Protein AF-A0A538G2U0-F1 (afdb_monomer)

Nearest PDB structures (foldseek):
  1ow6-assembly3_C-3  TM=2.869E-01  e=4.289E+00  Homo sapiens
  4xev-assembly2_D  TM=3.503E-01  e=7.914E+00  Homo sapiens

Foldseek 3Di:
DDPPLVVLLVLLVVLLVCLVVVNLLVSLLSLLVSCLVPNLSVLLLLLSLLLCCQPPNDVVSVSSVCSSVVNNCVSCVVVCVVCVPVVVVVVVLVVPDWQACLAQQNLVQLVCVVVVNHDFDWDCPPNGTHTDDPSRRVLQVVLVVQLVVLSVVLSVLSNVDDSDSLLSLLSSLLNLLSCALSHSDHDLCSLVSNVVRLCSNDDPLSVVLVVLSVLLNVLSVVCPPPPVVCCRPVSDSSNSVSSNVSSVSSVVSSCSSRDDPPDPPPDD

Radius of gyration: 19.5 Å; Cα contacts (8 Å, |Δi|>4): 369; chains: 1; bounding box: 61×39×57 Å

Mean predicted aligned error: 4.17 Å

Structure (mmCIF, N/CA/C/O backbone):
data_AF-A0A538G2U0-F1
#
_entry.id   AF-A0A538G2U0-F1
#
loop_
_atom_site.group_PDB
_atom_site.id
_atom_site.type_symbol
_atom_site.label_atom_id
_atom_site.label_alt_id
_atom_site.label_comp_id
_atom_site.label_asym_id
_atom_site.label_entity_id
_atom_site.label_seq_id
_atom_site.pdbx_PDB_ins_code
_atom_site.Cartn_x
_atom_site.Cartn_y
_atom_site.Cartn_z
_atom_site.occupancy
_atom_site.B_iso_or_equiv
_atom_site.auth_seq_id
_atom_site.auth_comp_id
_atom_site.auth_asym_id
_atom_site.auth_atom_id
_atom_site.pdbx_PDB_model_num
ATOM 1 N N . MET A 1 1 ? 12.571 -19.114 -5.475 1.00 39.34 1 MET A N 1
ATOM 2 C CA . MET A 1 1 ? 12.489 -18.130 -4.371 1.00 39.34 1 MET A CA 1
ATOM 3 C C . MET A 1 1 ? 11.062 -18.078 -3.849 1.00 39.34 1 MET A C 1
ATOM 5 O O . MET A 1 1 ? 10.188 -17.539 -4.518 1.00 39.34 1 MET A O 1
ATOM 9 N N . THR A 1 2 ? 10.807 -18.689 -2.696 1.00 43.66 2 THR A N 1
ATOM 10 C CA . THR A 1 2 ? 9.498 -18.701 -2.034 1.00 43.66 2 THR A CA 1
ATOM 11 C C . THR A 1 2 ? 9.223 -17.327 -1.430 1.00 43.66 2 THR A C 1
ATOM 13 O O . THR A 1 2 ? 9.704 -16.983 -0.353 1.00 43.66 2 THR A O 1
ATOM 16 N N . ARG A 1 3 ? 8.502 -16.486 -2.163 1.00 61.19 3 ARG A N 1
ATOM 17 C CA . ARG A 1 3 ? 8.049 -15.192 -1.659 1.00 61.19 3 ARG A CA 1
ATOM 18 C C . ARG A 1 3 ? 6.761 -15.434 -0.850 1.00 61.19 3 ARG A C 1
ATOM 20 O O . ARG A 1 3 ? 5.722 -15.773 -1.408 1.00 61.19 3 ARG A O 1
ATOM 27 N N . PHE A 1 4 ? 6.853 -15.348 0.477 1.00 78.50 4 PHE A N 1
ATOM 28 C CA . PHE A 1 4 ? 5.774 -15.706 1.408 1.00 78.50 4 PHE A CA 1
ATOM 29 C C . PHE A 1 4 ? 4.907 -14.503 1.788 1.00 78.50 4 PHE A C 1
ATOM 31 O O . PHE A 1 4 ? 4.770 -14.179 2.961 1.00 78.50 4 PHE A O 1
ATOM 38 N N . ASP A 1 5 ? 4.305 -13.832 0.806 1.00 90.00 5 ASP A N 1
ATOM 39 C CA . ASP A 1 5 ? 3.436 -12.674 1.063 1.00 90.00 5 ASP A CA 1
ATOM 40 C C . ASP A 1 5 ? 2.129 -13.032 1.797 1.00 90.00 5 ASP A C 1
ATOM 42 O O . ASP A 1 5 ? 1.530 -12.178 2.452 1.00 90.00 5 ASP A O 1
ATOM 46 N N . LEU A 1 6 ? 1.732 -14.310 1.778 1.00 92.19 6 LEU A N 1
ATOM 47 C CA . LEU A 1 6 ? 0.586 -14.827 2.531 1.00 92.19 6 LEU A CA 1
ATOM 48 C C . LEU A 1 6 ? 0.746 -14.657 4.048 1.00 92.19 6 LEU A C 1
ATOM 50 O O . LEU A 1 6 ? -0.211 -14.274 4.713 1.00 92.19 6 LEU A O 1
ATOM 54 N N . TRP A 1 7 ? 1.943 -14.892 4.594 1.00 93.69 7 TRP A N 1
ATOM 55 C CA . TRP A 1 7 ? 2.191 -14.825 6.038 1.00 93.69 7 TRP A CA 1
ATOM 56 C C . TRP A 1 7 ? 2.018 -13.415 6.640 1.00 93.69 7 TRP A C 1
ATOM 58 O O . TRP A 1 7 ? 1.173 -13.253 7.523 1.00 93.69 7 TRP A O 1
ATOM 68 N N . PRO A 1 8 ? 2.723 -12.362 6.170 1.00 95.88 8 PRO A N 1
ATOM 69 C CA . PRO A 1 8 ? 2.524 -11.009 6.686 1.00 95.88 8 PRO A CA 1
ATOM 70 C C . PRO A 1 8 ? 1.117 -10.480 6.378 1.00 95.88 8 PRO A C 1
ATOM 72 O O . PRO A 1 8 ? 0.574 -9.707 7.165 1.00 95.88 8 PRO A O 1
ATOM 75 N N . THR A 1 9 ? 0.488 -10.927 5.284 1.00 96.88 9 THR A N 1
ATOM 76 C CA . THR A 1 9 ? -0.912 -10.593 4.981 1.00 96.88 9 THR A CA 1
ATOM 77 C C . THR A 1 9 ? -1.871 -11.202 6.000 1.00 96.88 9 THR A C 1
ATOM 79 O O . THR A 1 9 ? -2.742 -10.500 6.511 1.00 96.88 9 THR A O 1
ATOM 82 N N . ALA A 1 10 ? -1.700 -12.481 6.343 1.00 96.81 10 ALA A N 1
ATOM 83 C CA . ALA A 1 10 ? -2.504 -13.142 7.365 1.00 96.81 10 ALA A CA 1
ATOM 84 C C . ALA A 1 10 ? -2.348 -12.445 8.722 1.00 96.81 10 ALA A C 1
ATOM 86 O O . ALA A 1 10 ? -3.349 -12.134 9.364 1.00 96.81 10 ALA A O 1
ATOM 87 N N . LEU A 1 11 ? -1.116 -12.110 9.122 1.00 98.19 11 LEU A N 1
ATOM 88 C CA . LEU A 1 11 ? -0.863 -11.342 10.343 1.00 98.19 11 LEU A CA 1
ATOM 89 C C . LEU A 1 11 ? -1.536 -9.962 10.303 1.00 98.19 11 LEU A C 1
ATOM 91 O O . LEU A 1 11 ? -2.175 -9.574 11.278 1.00 98.19 11 LEU A O 1
ATOM 95 N N . LEU A 1 12 ? -1.467 -9.236 9.181 1.00 98.38 12 LEU A N 1
ATOM 96 C CA . LEU A 1 12 ? -2.160 -7.953 9.037 1.00 98.38 12 LEU A CA 1
ATOM 97 C C . LEU A 1 12 ? -3.668 -8.101 9.273 1.00 98.38 12 LEU A C 1
ATOM 99 O O . LEU A 1 12 ? -4.253 -7.332 10.039 1.00 98.38 12 LEU A O 1
ATOM 103 N N . VAL A 1 13 ? -4.296 -9.091 8.635 1.00 97.81 13 VAL A N 1
ATOM 104 C CA . VAL A 1 13 ? -5.743 -9.328 8.734 1.00 97.81 13 VAL A CA 1
ATOM 105 C C . VAL A 1 13 ? -6.132 -9.765 10.141 1.00 97.81 13 VAL A C 1
ATOM 107 O O . VAL A 1 13 ? -7.098 -9.237 10.682 1.00 97.81 13 VAL A O 1
ATOM 110 N N . LEU A 1 14 ? -5.369 -10.666 10.767 1.00 98.50 14 LEU A N 1
ATOM 111 C CA . LEU A 1 14 ? -5.597 -11.106 12.146 1.00 98.50 14 LEU A CA 1
ATOM 112 C C . LEU A 1 14 ? -5.435 -9.956 13.144 1.00 98.50 14 LEU A C 1
ATOM 114 O O . LEU A 1 14 ? -6.246 -9.815 14.058 1.00 98.50 14 LEU A O 1
ATOM 118 N N . GLY A 1 15 ? -4.427 -9.103 12.953 1.00 98.62 15 GLY A N 1
ATOM 119 C CA . GLY A 1 15 ? -4.218 -7.913 13.771 1.00 98.62 15 GLY A CA 1
ATOM 120 C C . GLY A 1 15 ? -5.380 -6.930 13.652 1.00 98.62 15 GLY A C 1
ATOM 121 O O . GLY A 1 15 ? -5.923 -6.486 14.665 1.00 98.62 15 GLY A O 1
ATOM 122 N N . LEU A 1 16 ? -5.830 -6.651 12.425 1.00 98.38 16 LEU A N 1
ATOM 123 C CA . LEU A 1 16 ? -6.992 -5.797 12.183 1.00 98.38 16 LEU A CA 1
ATOM 124 C C . LEU A 1 16 ? -8.283 -6.415 12.744 1.00 98.38 16 LEU A C 1
ATOM 126 O O . LEU A 1 16 ? -9.046 -5.723 13.415 1.00 98.38 16 LEU A O 1
ATOM 130 N N . ALA A 1 17 ? -8.508 -7.714 12.540 1.00 98.31 17 ALA A N 1
ATOM 131 C CA . ALA A 1 17 ? -9.654 -8.440 13.081 1.00 98.31 17 ALA A CA 1
ATOM 132 C C . ALA A 1 17 ? -9.673 -8.405 14.615 1.00 98.31 17 ALA A C 1
ATOM 134 O O . ALA A 1 17 ? -10.720 -8.158 15.206 1.00 98.31 17 ALA A O 1
ATOM 135 N N . ALA A 1 18 ? -8.519 -8.558 15.271 1.00 98.69 18 ALA A N 1
ATOM 136 C CA . ALA A 1 18 ? -8.407 -8.425 16.719 1.00 98.69 18 ALA A CA 1
ATOM 137 C C . ALA A 1 18 ? -8.750 -7.004 17.197 1.00 98.69 18 ALA A C 1
ATOM 139 O O . ALA A 1 18 ? -9.449 -6.864 18.197 1.00 98.69 18 ALA A O 1
ATOM 140 N N . VAL A 1 19 ? -8.329 -5.948 16.485 1.00 98.62 19 VAL A N 1
ATOM 141 C CA . VAL A 1 19 ? -8.755 -4.566 16.798 1.00 98.62 19 VAL A CA 1
ATOM 142 C C . VAL A 1 19 ? -10.275 -4.421 16.678 1.00 98.62 19 VAL A C 1
ATOM 144 O O . VAL A 1 19 ? -10.898 -3.835 17.562 1.00 98.62 19 VAL A O 1
ATOM 147 N N . LEU A 1 20 ? -10.874 -4.960 15.612 1.00 97.62 20 LEU A N 1
ATOM 148 C CA . LEU A 1 20 ? -12.322 -4.906 15.372 1.00 97.62 20 LEU A CA 1
ATOM 149 C C . LEU A 1 20 ? -13.127 -5.737 16.383 1.00 97.62 20 LEU A C 1
ATOM 151 O O . LEU A 1 20 ? -14.252 -5.372 16.706 1.00 97.62 20 LEU A O 1
ATOM 155 N N . ALA A 1 21 ? -12.535 -6.805 16.916 1.00 98.06 21 ALA A N 1
ATOM 156 C CA . ALA A 1 21 ? -13.074 -7.626 17.998 1.00 98.06 21 ALA A CA 1
ATOM 157 C C . ALA A 1 21 ? -12.759 -7.059 19.397 1.00 98.06 21 ALA A C 1
ATOM 159 O O . ALA A 1 21 ? -12.725 -7.807 20.372 1.00 98.06 21 ALA A O 1
ATOM 160 N N . GLU A 1 22 ? -12.473 -5.755 19.501 1.00 96.56 22 GLU A N 1
ATOM 161 C CA . GLU A 1 22 ? -12.222 -5.044 20.765 1.00 96.56 22 GLU A CA 1
ATOM 162 C C . GLU A 1 22 ? -10.946 -5.511 21.515 1.00 96.56 22 GLU A C 1
ATOM 164 O O . GLU A 1 22 ? -10.662 -5.094 22.639 1.00 96.56 22 GLU A O 1
ATOM 169 N N . ARG A 1 23 ? -10.083 -6.311 20.866 1.00 98.25 23 ARG A N 1
ATOM 170 C CA . ARG A 1 23 ? -8.770 -6.780 21.359 1.00 98.25 23 ARG A CA 1
ATOM 171 C C . ARG A 1 23 ? -7.607 -5.929 20.826 1.00 98.25 23 ARG A C 1
ATOM 173 O O . ARG A 1 23 ? -6.537 -6.441 20.506 1.00 98.25 23 ARG A O 1
ATOM 180 N N . LYS A 1 24 ? -7.794 -4.607 20.781 1.00 98.31 24 LYS A N 1
ATOM 181 C CA . LYS A 1 24 ? -6.821 -3.548 20.413 1.00 98.31 24 LYS A CA 1
ATOM 182 C C . LYS A 1 24 ? -5.341 -3.825 20.728 1.00 98.31 24 LYS A C 1
ATOM 184 O O . LYS A 1 24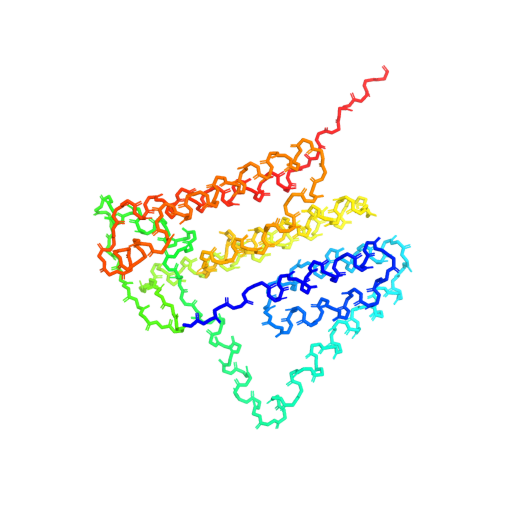 ? -4.518 -3.766 19.825 1.00 98.31 24 LYS A O 1
ATOM 189 N N . ARG A 1 25 ? -4.993 -4.167 21.975 1.00 98.62 25 ARG A N 1
ATOM 190 C CA . ARG A 1 25 ? -3.599 -4.410 22.400 1.00 98.62 25 ARG A CA 1
ATOM 191 C C . ARG A 1 25 ? -2.983 -5.604 21.671 1.00 98.62 25 ARG A C 1
ATOM 193 O O . ARG A 1 25 ? -1.913 -5.476 21.089 1.00 98.62 25 ARG A O 1
ATOM 200 N N . THR A 1 26 ? -3.694 -6.733 21.653 1.00 98.69 26 THR A N 1
ATOM 201 C CA . THR A 1 26 ? -3.308 -7.919 20.876 1.00 98.69 26 THR A CA 1
ATOM 202 C C . THR A 1 26 ? -3.235 -7.584 19.392 1.00 98.69 26 THR A C 1
ATOM 204 O O . THR A 1 26 ? -2.267 -7.945 18.737 1.00 98.69 26 THR A O 1
ATOM 207 N N . GLY A 1 27 ? -4.210 -6.831 18.876 1.00 98.69 27 GLY A N 1
ATOM 208 C CA . GLY A 1 27 ? -4.240 -6.394 17.485 1.00 98.69 27 GLY A CA 1
ATOM 209 C C . GLY A 1 27 ? -3.000 -5.604 17.065 1.00 98.69 27 GLY A C 1
ATOM 210 O O . GLY A 1 27 ? -2.382 -5.952 16.064 1.00 98.69 27 GLY A O 1
ATOM 211 N N . LEU A 1 28 ? -2.572 -4.605 17.847 1.00 98.75 28 LEU A N 1
ATOM 212 C CA . LEU A 1 28 ? -1.334 -3.862 17.563 1.00 98.75 28 LEU A CA 1
ATOM 213 C C . LEU A 1 28 ? -0.072 -4.704 17.760 1.00 98.75 28 LEU A C 1
ATOM 215 O O . LEU A 1 28 ? 0.889 -4.513 17.020 1.00 98.75 28 LEU A O 1
ATOM 219 N N . GLY A 1 29 ? -0.073 -5.654 18.698 1.00 98.81 29 GLY A N 1
ATOM 220 C CA . GLY A 1 29 ? 1.018 -6.620 18.829 1.00 98.81 29 GLY A CA 1
ATOM 221 C C . GLY A 1 29 ? 1.174 -7.478 17.571 1.00 98.81 29 GLY A C 1
ATOM 222 O O . GLY A 1 29 ? 2.266 -7.575 17.018 1.00 98.81 29 GLY A O 1
ATOM 223 N N . VAL A 1 30 ? 0.071 -8.026 17.054 1.00 98.81 30 VAL A N 1
ATOM 224 C CA . VAL A 1 30 ? 0.061 -8.820 15.815 1.00 98.81 30 VAL A CA 1
ATOM 225 C C . VAL A 1 30 ? 0.398 -7.959 14.590 1.00 98.81 30 VAL A C 1
ATOM 227 O O . VAL A 1 30 ? 1.136 -8.410 13.719 1.00 98.81 30 VAL A O 1
ATOM 230 N N . LEU A 1 31 ? -0.055 -6.701 14.532 1.00 98.75 31 LEU A N 1
ATOM 231 C CA . LEU A 1 31 ? 0.385 -5.759 13.494 1.00 98.75 31 LEU A CA 1
ATOM 232 C C . LEU A 1 31 ? 1.891 -5.466 13.583 1.00 98.75 31 LEU A C 1
ATOM 234 O O . LEU A 1 31 ? 2.525 -5.288 12.547 1.00 98.75 31 LEU A O 1
ATOM 238 N N . GLY A 1 32 ? 2.474 -5.470 14.787 1.00 98.69 32 GLY A N 1
ATOM 239 C CA . GLY A 1 32 ? 3.922 -5.394 15.001 1.00 98.69 32 GLY A CA 1
ATOM 240 C C . GLY A 1 32 ? 4.654 -6.596 14.404 1.00 98.69 32 GLY A C 1
ATOM 241 O O . GLY A 1 32 ? 5.628 -6.415 13.679 1.00 98.69 32 GLY A O 1
ATOM 242 N N . LEU A 1 33 ? 4.133 -7.812 14.615 1.00 98.56 33 LEU A N 1
ATOM 243 C CA . LEU A 1 33 ? 4.649 -9.027 13.965 1.00 98.56 33 LEU A CA 1
ATOM 244 C C . LEU A 1 33 ? 4.547 -8.930 12.436 1.00 98.56 33 LEU A C 1
ATOM 246 O O . LEU A 1 33 ? 5.497 -9.264 11.731 1.00 98.56 33 LEU A O 1
ATOM 250 N N . ALA A 1 34 ? 3.413 -8.443 11.920 1.00 98.12 34 ALA A N 1
ATOM 251 C CA . ALA A 1 34 ? 3.197 -8.264 10.487 1.00 98.12 34 ALA A CA 1
ATOM 252 C C . ALA A 1 34 ? 4.220 -7.285 9.887 1.00 98.12 34 ALA A C 1
ATOM 254 O O . ALA A 1 34 ? 4.852 -7.606 8.882 1.00 98.12 34 ALA A O 1
ATOM 255 N N . ALA A 1 35 ? 4.406 -6.124 10.528 1.00 97.88 35 ALA A N 1
ATOM 256 C CA . ALA A 1 35 ? 5.355 -5.088 10.125 1.00 97.88 35 ALA A CA 1
ATOM 257 C C . ALA A 1 35 ? 6.814 -5.564 10.183 1.00 97.88 35 ALA A C 1
ATOM 259 O O . ALA A 1 35 ? 7.616 -5.211 9.319 1.00 97.88 35 ALA A O 1
ATOM 260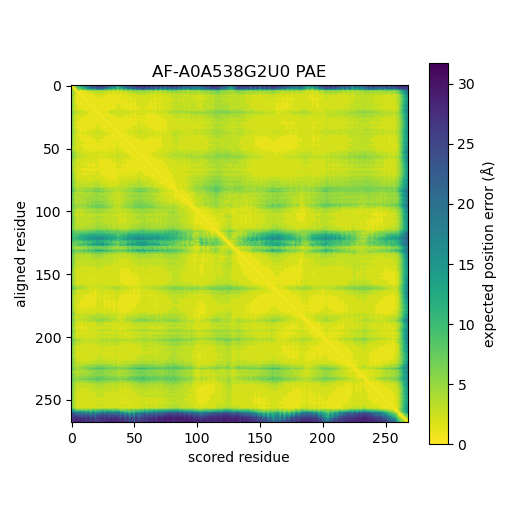 N N . ALA A 1 36 ? 7.153 -6.383 11.182 1.00 96.69 36 ALA A N 1
ATOM 261 C CA . ALA A 1 36 ? 8.482 -6.962 11.304 1.00 96.69 36 ALA A CA 1
ATOM 262 C C . ALA A 1 36 ? 8.759 -8.034 10.239 1.00 96.69 36 ALA A C 1
ATOM 264 O O . ALA A 1 36 ? 9.881 -8.136 9.750 1.00 96.69 36 ALA A O 1
ATOM 265 N N . ALA A 1 37 ? 7.735 -8.792 9.832 1.00 95.50 37 ALA A N 1
ATOM 266 C CA . ALA A 1 37 ? 7.838 -9.742 8.727 1.00 95.50 37 ALA A CA 1
ATOM 267 C C . ALA A 1 37 ? 7.934 -9.043 7.357 1.00 95.50 37 ALA A C 1
ATOM 269 O O . ALA A 1 37 ? 8.646 -9.515 6.469 1.00 95.50 37 ALA A O 1
ATOM 270 N N . LYS A 1 38 ? 7.214 -7.929 7.161 1.00 94.81 38 LYS A N 1
ATOM 271 C CA . LYS A 1 38 ? 7.284 -7.087 5.957 1.00 94.81 38 LYS A CA 1
ATOM 272 C C . LYS A 1 38 ? 6.788 -5.680 6.265 1.00 94.81 38 LYS A C 1
ATOM 274 O O . LYS A 1 38 ? 5.817 -5.538 6.980 1.00 94.81 38 LYS A O 1
ATOM 279 N N . ILE A 1 39 ? 7.366 -4.641 5.663 1.00 94.81 39 ILE A N 1
ATOM 280 C CA . ILE A 1 39 ? 7.101 -3.245 6.064 1.00 94.81 39 ILE A CA 1
ATOM 281 C C . ILE A 1 39 ? 5.682 -2.717 5.756 1.00 94.81 39 ILE A C 1
ATOM 283 O O . ILE A 1 39 ? 5.206 -1.809 6.432 1.00 94.81 39 ILE A O 1
ATOM 287 N N . PHE A 1 40 ? 4.972 -3.267 4.763 1.00 96.44 40 PHE A N 1
ATOM 288 C CA . PHE A 1 40 ? 3.701 -2.693 4.287 1.00 96.44 40 PHE A CA 1
ATOM 289 C C . PHE A 1 40 ? 2.576 -2.552 5.343 1.00 96.44 40 PHE A C 1
ATOM 291 O O . PHE A 1 40 ? 1.846 -1.567 5.258 1.00 96.44 40 PHE A O 1
ATOM 298 N N . PRO A 1 41 ? 2.408 -3.423 6.364 1.00 98.06 41 PRO A N 1
ATOM 299 C CA . PRO A 1 41 ? 1.374 -3.275 7.391 1.00 98.06 41 PRO A CA 1
ATOM 300 C C . PRO A 1 41 ? 1.514 -2.001 8.227 1.00 98.06 41 PRO A C 1
ATOM 302 O O . PRO A 1 41 ? 0.527 -1.554 8.810 1.00 98.06 41 PRO A O 1
ATOM 305 N N . VAL A 1 42 ? 2.698 -1.371 8.247 1.00 98.25 42 VAL A N 1
ATOM 306 C CA . VAL A 1 42 ? 2.931 -0.089 8.932 1.00 98.25 42 VAL A CA 1
ATOM 307 C C . VAL A 1 42 ? 1.940 0.979 8.464 1.00 98.25 42 VAL A C 1
ATOM 309 O O . VAL A 1 42 ? 1.456 1.756 9.284 1.00 98.25 42 VAL A O 1
ATOM 312 N N . VAL A 1 43 ? 1.544 0.986 7.184 1.00 98.69 43 VAL A N 1
ATOM 313 C CA . VAL A 1 43 ? 0.609 1.996 6.648 1.00 98.69 43 VAL A CA 1
ATOM 314 C C . VAL A 1 43 ? -0.807 1.899 7.225 1.00 98.69 43 VAL A C 1
ATOM 316 O O . VAL A 1 43 ? -1.573 2.858 7.134 1.00 98.69 43 VAL A O 1
ATOM 319 N N . VAL A 1 44 ? -1.156 0.768 7.847 1.00 98.75 44 VAL A N 1
ATOM 320 C CA . VAL A 1 44 ? -2.444 0.542 8.521 1.00 98.75 44 VAL A CA 1
ATOM 321 C C . VAL A 1 44 ? -2.410 0.985 9.991 1.00 98.75 44 VAL A C 1
ATOM 323 O O . VAL A 1 44 ? -3.457 1.245 10.583 1.00 98.75 44 VAL A O 1
ATOM 326 N N . VAL A 1 45 ? -1.228 1.125 10.593 1.00 98.75 45 VAL A N 1
ATOM 327 C CA . VAL A 1 45 ? -1.087 1.414 12.028 1.00 98.75 45 VAL A CA 1
ATOM 328 C C . VAL A 1 45 ? -1.627 2.800 12.407 1.00 98.75 45 VAL A C 1
ATOM 330 O O . VAL A 1 45 ? -2.398 2.870 13.366 1.00 98.75 45 VAL A O 1
ATOM 333 N N . PRO A 1 46 ? -1.345 3.902 11.680 1.00 98.81 46 PRO A N 1
ATOM 334 C CA . PRO A 1 46 ? -1.881 5.216 12.040 1.00 98.81 46 PRO A CA 1
ATOM 335 C C . PRO A 1 46 ? -3.415 5.301 12.086 1.00 98.81 46 PRO A C 1
ATOM 337 O O . PRO A 1 46 ? -3.930 5.753 13.113 1.00 98.81 46 PRO A O 1
ATOM 340 N N . PRO A 1 47 ? -4.192 4.841 11.080 1.00 98.62 47 PRO A N 1
ATOM 341 C CA . PRO A 1 47 ? -5.649 4.854 11.197 1.00 98.62 47 PRO A CA 1
ATOM 342 C C . PRO A 1 47 ? -6.150 3.945 12.329 1.00 98.62 47 PRO A C 1
ATOM 344 O O . PRO A 1 47 ? -7.104 4.308 13.014 1.00 98.62 47 PRO A O 1
ATOM 347 N N . VAL A 1 48 ? -5.486 2.817 12.607 1.00 98.81 48 VAL A N 1
ATOM 348 C CA . VAL A 1 48 ? -5.807 1.968 13.767 1.00 98.81 48 VAL A CA 1
ATOM 349 C C . VAL A 1 48 ? -5.576 2.708 15.092 1.00 98.81 48 VAL A C 1
ATOM 351 O O . VAL A 1 48 ? -6.447 2.693 15.961 1.00 98.81 48 VAL A O 1
ATOM 354 N N . LEU A 1 49 ? -4.448 3.399 15.262 1.00 98.88 49 LEU A N 1
ATOM 355 C CA . LEU A 1 49 ? -4.157 4.158 16.483 1.00 98.88 49 LEU A CA 1
ATOM 356 C C . LEU A 1 49 ? -5.111 5.341 16.663 1.00 98.88 49 LEU A C 1
ATOM 358 O O . LEU A 1 49 ? -5.575 5.585 17.775 1.00 98.88 49 LEU A O 1
ATOM 362 N N . VAL A 1 50 ? -5.464 6.036 15.578 1.00 98.81 50 VAL A N 1
ATOM 363 C CA . VAL A 1 50 ? -6.490 7.087 15.605 1.00 98.81 50 VAL A CA 1
ATOM 364 C C . VAL A 1 50 ? -7.854 6.506 15.978 1.00 98.81 50 VAL A C 1
ATOM 366 O O . VAL A 1 50 ? -8.566 7.101 16.786 1.00 98.81 50 VAL A O 1
ATOM 369 N N . TYR A 1 51 ? -8.216 5.335 15.448 1.00 98.81 51 TYR A N 1
ATOM 370 C CA . TYR A 1 51 ? -9.441 4.632 15.829 1.00 98.81 51 TYR A CA 1
ATOM 371 C C . TYR A 1 51 ? -9.460 4.320 17.331 1.00 98.81 51 TYR A C 1
ATOM 373 O O . TYR A 1 51 ? -10.435 4.649 18.009 1.00 98.81 51 TYR A O 1
ATOM 381 N N . VAL A 1 52 ? -8.367 3.761 17.864 1.00 98.75 52 VAL A N 1
ATOM 382 C CA . VAL A 1 52 ? -8.242 3.452 19.295 1.00 98.75 52 VAL A CA 1
ATOM 383 C C . VAL A 1 52 ? -8.305 4.726 20.137 1.00 98.75 52 VAL A C 1
ATOM 385 O O . VAL A 1 52 ? -9.049 4.778 21.112 1.00 98.75 52 VAL A O 1
ATOM 388 N N . TRP A 1 53 ? -7.596 5.786 19.746 1.00 98.69 53 TRP A N 1
ATOM 389 C CA . TRP A 1 53 ? -7.617 7.061 20.463 1.00 98.69 53 TRP A CA 1
ATOM 390 C C . TRP A 1 53 ? -9.033 7.636 20.538 1.00 98.69 53 TRP A C 1
ATOM 392 O O . TRP A 1 53 ? -9.502 8.006 21.613 1.00 98.69 53 TRP A O 1
ATOM 402 N N . ARG A 1 54 ? -9.737 7.676 19.406 1.00 98.12 54 ARG A N 1
ATOM 403 C CA . ARG A 1 54 ? -11.072 8.276 19.314 1.00 98.12 54 ARG A CA 1
ATOM 404 C C . ARG A 1 54 ? -12.150 7.479 20.051 1.00 98.12 54 ARG A C 1
ATOM 406 O O . ARG A 1 54 ? -13.164 8.076 20.392 1.00 98.12 54 ARG A O 1
ATOM 413 N N . ARG A 1 55 ? -11.960 6.174 20.279 1.00 97.81 55 ARG A N 1
ATOM 414 C CA . ARG A 1 55 ? -12.943 5.315 20.966 1.00 97.81 55 ARG A CA 1
ATOM 415 C C . ARG A 1 55 ? -12.616 4.988 22.422 1.00 97.81 55 ARG A C 1
ATOM 417 O O . ARG A 1 55 ? -13.540 4.856 23.211 1.00 97.81 55 ARG A O 1
ATOM 424 N N . TYR A 1 56 ? -11.337 4.873 22.779 1.00 97.88 56 TYR A N 1
ATOM 425 C CA . TYR A 1 56 ? -10.897 4.419 24.110 1.00 97.88 56 TYR A CA 1
ATOM 426 C C . TYR A 1 56 ? -9.935 5.402 24.796 1.00 97.88 56 TYR A C 1
ATOM 428 O O . TYR A 1 56 ? -9.434 5.132 25.886 1.00 97.88 56 TYR A O 1
ATOM 436 N N . GLY A 1 57 ? -9.664 6.552 24.174 1.00 98.31 57 GLY A N 1
ATOM 437 C CA . GLY A 1 57 ? -8.853 7.620 24.748 1.00 98.31 57 GLY A CA 1
ATOM 438 C C . GLY A 1 57 ? -7.358 7.535 24.429 1.00 98.31 57 GLY A C 1
ATOM 439 O O . GLY A 1 57 ? -6.820 6.528 23.965 1.00 98.31 57 GLY A O 1
ATOM 440 N N . ARG A 1 58 ? -6.660 8.652 24.679 1.00 98.38 58 ARG A N 1
ATOM 441 C CA . ARG A 1 58 ? -5.246 8.850 24.306 1.00 98.38 58 ARG A CA 1
ATOM 442 C C . ARG A 1 58 ? -4.317 7.850 24.992 1.00 98.38 58 ARG A C 1
ATOM 444 O O . ARG A 1 58 ? -3.390 7.352 24.364 1.00 98.38 58 ARG A O 1
ATOM 451 N N . ARG A 1 59 ? -4.572 7.545 26.268 1.00 98.56 59 ARG A N 1
ATOM 452 C CA . ARG A 1 59 ? -3.752 6.613 27.054 1.00 98.56 59 ARG A CA 1
ATOM 453 C C . ARG A 1 59 ? -3.729 5.221 26.427 1.00 98.56 59 ARG A C 1
ATOM 455 O O . ARG A 1 59 ? -2.654 4.659 26.257 1.00 98.56 59 ARG A O 1
ATOM 462 N N . GLU A 1 60 ? -4.886 4.688 26.039 1.00 98.62 60 GLU A N 1
ATOM 463 C CA . GLU A 1 60 ? -4.959 3.350 25.442 1.00 98.62 60 GLU A CA 1
ATOM 464 C C . GLU A 1 60 ? -4.290 3.309 24.062 1.00 98.62 60 GLU A C 1
ATOM 466 O O . GLU A 1 60 ? -3.608 2.336 23.743 1.00 98.62 60 GLU A O 1
ATOM 471 N N . ALA A 1 61 ? -4.407 4.380 23.271 1.00 98.69 61 ALA A N 1
ATOM 472 C CA . ALA A 1 61 ? -3.700 4.492 21.997 1.00 98.69 61 ALA A CA 1
ATOM 473 C C . ALA A 1 61 ? -2.174 4.503 22.174 1.00 98.69 61 ALA A C 1
ATOM 475 O O . ALA A 1 61 ? -1.480 3.813 21.433 1.00 98.69 61 ALA A O 1
ATOM 476 N N . LEU A 1 62 ? -1.654 5.219 23.180 1.00 98.81 62 LEU A N 1
ATOM 477 C CA . LEU A 1 62 ? -0.223 5.215 23.506 1.00 98.81 62 LEU A CA 1
ATOM 478 C C . LEU A 1 62 ? 0.256 3.832 23.961 1.00 98.81 62 LEU A C 1
ATOM 480 O O . LEU A 1 62 ? 1.309 3.385 23.520 1.00 98.81 62 LEU A O 1
ATOM 484 N N . VAL A 1 63 ? -0.531 3.123 24.778 1.00 98.88 63 VAL A N 1
ATOM 485 C CA . VAL A 1 63 ? -0.227 1.734 25.165 1.00 98.88 63 VAL A CA 1
ATOM 486 C C . VAL A 1 63 ? -0.185 0.826 23.935 1.00 98.88 63 VAL A C 1
ATOM 488 O O . VAL A 1 63 ? 0.752 0.053 23.771 1.00 98.88 63 VAL A O 1
ATOM 491 N N . CYS A 1 64 ? -1.163 0.935 23.036 1.00 98.81 64 CYS A N 1
ATOM 492 C CA . CYS A 1 64 ? -1.198 0.147 21.805 1.00 98.81 64 CYS A CA 1
ATOM 493 C C . CYS A 1 64 ? -0.015 0.472 20.872 1.00 98.81 64 CYS A C 1
ATOM 495 O O . CYS A 1 64 ? 0.575 -0.443 20.300 1.00 98.81 64 CYS A O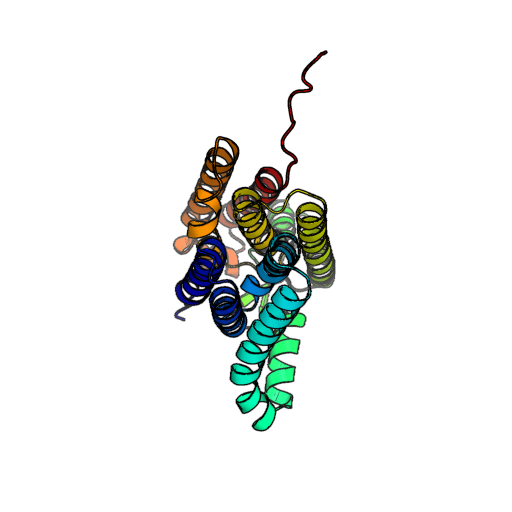 1
ATOM 497 N N . ALA A 1 65 ? 0.371 1.746 20.759 1.00 98.88 65 ALA A N 1
ATOM 498 C CA . ALA A 1 65 ? 1.550 2.171 20.005 1.00 98.88 65 ALA A CA 1
ATOM 499 C C . ALA A 1 65 ? 2.849 1.617 20.614 1.00 98.88 65 ALA A C 1
ATOM 501 O O . ALA A 1 65 ? 3.698 1.111 19.884 1.00 98.88 65 ALA A O 1
ATOM 502 N N . ALA A 1 66 ? 2.975 1.646 21.945 1.00 98.88 66 ALA A N 1
ATOM 503 C CA . ALA A 1 66 ? 4.116 1.078 22.657 1.00 98.88 66 ALA A CA 1
ATOM 504 C C . ALA A 1 66 ? 4.206 -0.445 22.480 1.00 98.88 66 ALA A C 1
ATOM 506 O O . ALA A 1 66 ? 5.300 -0.965 22.297 1.00 98.88 66 ALA A O 1
ATOM 507 N N . ILE A 1 67 ? 3.076 -1.161 22.467 1.00 98.88 67 ILE A N 1
ATOM 508 C CA . ILE A 1 67 ? 3.047 -2.607 22.190 1.00 98.88 67 ILE A CA 1
ATOM 509 C C . ILE A 1 67 ? 3.520 -2.898 20.764 1.00 98.88 67 ILE A C 1
ATOM 511 O O . ILE A 1 67 ? 4.375 -3.759 20.577 1.00 98.88 67 ILE A O 1
ATOM 515 N N . PHE A 1 68 ? 3.003 -2.173 19.766 1.00 98.88 68 PHE A N 1
ATOM 516 C CA . PHE A 1 68 ? 3.451 -2.312 18.378 1.00 98.88 68 PHE A CA 1
ATOM 517 C C . PHE A 1 68 ? 4.966 -2.091 18.258 1.00 98.88 68 PHE A C 1
ATOM 519 O O . PHE A 1 68 ? 5.679 -2.948 17.734 1.00 98.88 68 PHE A O 1
ATOM 526 N N . ALA A 1 69 ? 5.462 -0.973 18.798 1.00 98.75 69 ALA A N 1
ATOM 527 C CA . ALA A 1 69 ? 6.880 -0.631 18.769 1.00 98.75 69 ALA A CA 1
ATOM 528 C C . ALA A 1 69 ? 7.732 -1.653 19.536 1.00 98.75 69 ALA A C 1
ATOM 530 O O . ALA A 1 69 ? 8.788 -2.047 19.055 1.00 98.75 69 ALA A O 1
ATOM 531 N N . GLY A 1 70 ? 7.254 -2.122 20.691 1.00 98.75 70 GLY A N 1
ATOM 532 C CA . GLY A 1 70 ? 7.919 -3.127 21.513 1.00 98.75 70 GLY A CA 1
ATOM 533 C C . GLY A 1 70 ? 8.062 -4.467 20.798 1.00 98.75 70 GLY A C 1
ATOM 534 O O . GLY A 1 70 ? 9.140 -5.046 20.824 1.00 98.75 70 GLY A O 1
ATOM 535 N N . VAL A 1 71 ? 7.025 -4.938 20.097 1.00 98.81 71 VAL A N 1
ATOM 536 C CA . VAL A 1 71 ? 7.099 -6.178 19.305 1.00 98.81 71 VAL A CA 1
ATOM 537 C C . VAL A 1 71 ? 8.118 -6.056 18.171 1.00 98.81 71 VAL A C 1
ATOM 539 O O . VAL A 1 71 ? 8.957 -6.941 18.011 1.00 98.81 71 VAL A O 1
ATOM 542 N N . VAL A 1 72 ? 8.088 -4.952 17.415 1.00 98.25 72 VAL A N 1
ATOM 543 C CA . VAL A 1 72 ? 9.079 -4.699 16.355 1.00 98.25 72 VAL A CA 1
ATOM 544 C C . VAL A 1 72 ? 10.487 -4.640 16.954 1.00 98.25 72 VAL A C 1
ATOM 546 O O . VAL A 1 72 ? 11.392 -5.313 16.467 1.00 98.25 72 VAL A O 1
ATOM 549 N N . ALA A 1 73 ? 10.669 -3.901 18.050 1.00 98.06 73 ALA A N 1
ATOM 550 C CA . ALA A 1 73 ? 11.953 -3.783 18.727 1.00 98.06 73 ALA A CA 1
ATOM 551 C C . ALA A 1 73 ? 12.469 -5.141 19.216 1.00 98.06 73 ALA A C 1
ATOM 553 O O . ALA A 1 73 ? 13.621 -5.456 18.960 1.00 98.06 73 ALA A O 1
ATOM 554 N N . ILE A 1 74 ? 11.638 -5.973 19.849 1.00 98.38 74 ILE A N 1
ATOM 555 C CA . ILE A 1 74 ? 12.033 -7.311 20.321 1.00 98.38 74 ILE A CA 1
ATOM 556 C C . ILE A 1 74 ? 12.539 -8.181 19.165 1.00 98.38 74 ILE A C 1
ATOM 558 O O . ILE A 1 74 ? 13.533 -8.882 19.333 1.00 98.38 74 ILE A O 1
ATOM 562 N N . ILE A 1 75 ? 11.899 -8.113 17.993 1.00 97.44 75 ILE A N 1
ATOM 563 C CA . ILE A 1 75 ? 12.325 -8.881 16.816 1.00 97.44 75 ILE A CA 1
ATOM 564 C C . ILE A 1 75 ? 13.653 -8.361 16.262 1.00 97.44 75 ILE A C 1
ATOM 566 O O . ILE A 1 75 ? 14.527 -9.161 15.943 1.00 97.44 75 ILE A O 1
ATOM 570 N N . PHE A 1 76 ? 13.826 -7.042 16.145 1.00 96.25 76 PHE A N 1
ATOM 571 C CA . PHE A 1 76 ? 15.022 -6.461 15.526 1.00 96.25 76 PHE A CA 1
ATOM 572 C C . PHE A 1 76 ? 16.216 -6.309 16.479 1.00 96.25 76 PHE A C 1
ATOM 574 O O . PHE A 1 76 ? 17.355 -6.275 16.019 1.00 96.25 76 PHE A O 1
ATOM 581 N N . LEU A 1 77 ? 15.995 -6.252 17.794 1.00 97.50 77 LEU A N 1
ATOM 582 C CA . LEU A 1 77 ? 17.033 -6.003 18.799 1.00 97.50 77 LEU A CA 1
ATOM 583 C C . LEU A 1 77 ? 18.194 -7.014 18.754 1.00 97.50 77 LEU A C 1
ATOM 585 O O . LEU A 1 77 ? 19.337 -6.562 18.833 1.00 97.50 77 LEU A O 1
ATOM 589 N N . PRO A 1 78 ? 17.977 -8.337 18.591 1.00 97.25 78 PRO A N 1
ATOM 590 C CA . PRO A 1 78 ? 19.077 -9.284 18.418 1.00 97.25 78 PRO A CA 1
ATOM 591 C C . PRO A 1 78 ? 19.950 -8.949 17.204 1.00 97.25 78 PRO A C 1
ATOM 593 O O . PRO A 1 78 ? 21.172 -8.946 17.313 1.00 97.25 78 PRO A O 1
ATOM 596 N N . PHE A 1 79 ? 19.343 -8.588 16.071 1.00 96.31 79 PHE A N 1
ATOM 597 C CA . PHE A 1 79 ? 20.072 -8.238 14.848 1.00 96.31 79 PHE A CA 1
ATOM 598 C C . PHE A 1 79 ? 20.838 -6.927 14.994 1.00 96.31 79 PHE A C 1
ATOM 600 O O . PHE A 1 79 ? 21.989 -6.852 14.584 1.00 96.31 79 PHE A O 1
ATOM 607 N N . VAL A 1 80 ? 20.234 -5.921 15.635 1.00 96.50 80 VAL A N 1
ATOM 608 C CA . VAL A 1 80 ? 20.910 -4.651 15.931 1.00 96.50 80 VAL A CA 1
ATOM 609 C C . VAL A 1 80 ? 22.095 -4.877 16.867 1.00 96.50 80 VAL A C 1
ATOM 611 O O . VAL A 1 80 ? 23.137 -4.272 16.662 1.00 96.50 80 VAL A O 1
ATOM 614 N N . ARG A 1 81 ? 21.980 -5.760 17.866 1.00 97.56 81 ARG A N 1
ATOM 615 C CA . ARG A 1 81 ? 23.100 -6.081 18.766 1.00 97.56 81 ARG A CA 1
ATOM 616 C C . ARG A 1 81 ? 24.220 -6.858 18.079 1.00 97.56 81 ARG A C 1
ATOM 618 O O . ARG A 1 81 ? 25.379 -6.621 18.392 1.00 97.56 81 ARG A O 1
ATOM 625 N N . LEU A 1 82 ? 23.883 -7.781 17.179 1.00 97.44 82 LEU A N 1
ATOM 626 C CA . LEU A 1 82 ? 24.865 -8.609 16.472 1.00 97.44 82 LEU A CA 1
ATOM 627 C C . LEU A 1 82 ? 25.548 -7.862 15.321 1.00 97.44 82 LEU A C 1
ATOM 629 O O . LEU A 1 82 ? 26.737 -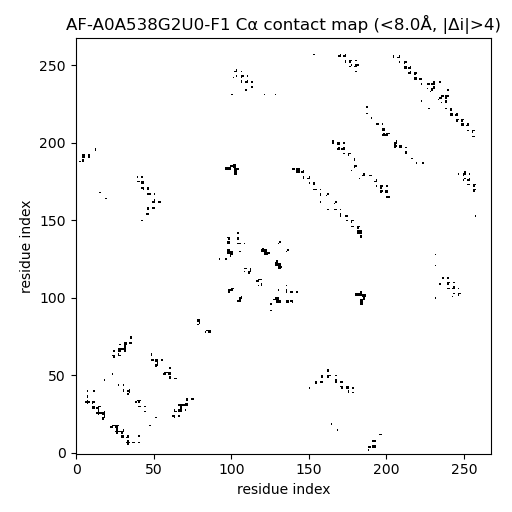8.048 15.085 1.00 97.44 82 LEU A O 1
ATOM 633 N N . SER A 1 83 ? 24.804 -7.037 14.583 1.00 96.75 83 SER A N 1
ATOM 634 C CA . SER A 1 83 ? 25.316 -6.282 13.441 1.00 96.75 83 SER A CA 1
ATOM 635 C C . SER A 1 83 ? 24.476 -5.020 13.194 1.00 96.75 83 SER A C 1
ATOM 637 O O . SER A 1 83 ? 23.576 -5.022 12.346 1.00 96.75 83 SER A O 1
ATOM 639 N N . PRO A 1 84 ? 24.775 -3.908 13.895 1.00 94.50 84 PRO A N 1
ATOM 640 C CA . PRO A 1 84 ? 24.122 -2.627 13.635 1.00 94.50 84 PRO A CA 1
ATOM 641 C C . PRO A 1 84 ? 24.276 -2.196 12.169 1.00 94.50 84 PRO A C 1
ATOM 643 O O . PRO A 1 84 ? 23.305 -1.770 11.544 1.00 94.50 84 PRO A O 1
ATOM 646 N N . GLY A 1 85 ? 25.481 -2.380 11.610 1.00 95.38 85 GLY A N 1
ATOM 647 C CA . GLY A 1 85 ? 25.785 -2.100 10.205 1.00 95.38 85 GLY A CA 1
ATOM 648 C C . GLY A 1 85 ? 24.941 -2.937 9.245 1.00 95.38 85 GLY A C 1
ATOM 649 O O . GLY A 1 85 ? 24.339 -2.386 8.335 1.00 95.38 85 GLY A O 1
ATOM 650 N N . GLY A 1 86 ? 24.769 -4.238 9.501 1.00 94.00 86 GLY A N 1
ATOM 651 C CA . GLY A 1 86 ? 23.938 -5.097 8.652 1.00 94.00 86 GLY A CA 1
ATOM 652 C C . GLY A 1 86 ? 22.453 -4.712 8.650 1.00 94.00 86 GLY A C 1
ATOM 653 O O . GLY A 1 86 ? 21.789 -4.801 7.613 1.00 94.00 86 GLY A O 1
ATOM 654 N N . VAL A 1 87 ? 21.923 -4.248 9.789 1.00 93.62 87 VAL A N 1
ATOM 655 C CA . VAL A 1 87 ? 20.554 -3.707 9.865 1.00 93.62 87 VAL A CA 1
ATOM 656 C C . VAL A 1 87 ? 20.449 -2.401 9.080 1.00 93.62 87 VAL A C 1
ATOM 658 O O . VAL A 1 87 ? 19.510 -2.245 8.295 1.00 93.62 87 VAL A O 1
ATOM 661 N N . TRP A 1 88 ? 21.416 -1.493 9.246 1.00 94.00 88 TRP A N 1
ATOM 662 C CA . TRP A 1 88 ? 21.466 -0.242 8.491 1.00 94.00 88 TRP A CA 1
ATOM 663 C C . TRP A 1 88 ? 21.549 -0.489 6.983 1.00 94.00 88 TRP A C 1
ATOM 665 O O . TRP A 1 88 ? 20.719 0.026 6.238 1.00 94.00 88 TRP A O 1
ATOM 675 N N . ASP A 1 89 ? 22.450 -1.363 6.542 1.00 93.19 89 ASP A N 1
ATOM 676 C CA . ASP A 1 89 ? 22.606 -1.740 5.138 1.00 93.19 89 ASP A CA 1
ATOM 677 C C . ASP A 1 89 ? 21.321 -2.342 4.565 1.00 93.19 89 ASP A C 1
ATOM 679 O O . ASP A 1 89 ? 20.992 -2.121 3.403 1.00 93.19 89 ASP A O 1
ATOM 683 N N . SER A 1 90 ? 20.567 -3.106 5.362 1.00 91.00 90 SER A N 1
ATOM 684 C CA . SER A 1 90 ? 19.271 -3.651 4.947 1.00 91.00 90 SER A CA 1
ATOM 685 C C . SER A 1 90 ? 18.242 -2.549 4.686 1.00 91.00 90 SER A C 1
ATOM 687 O O . SER A 1 90 ? 17.552 -2.582 3.665 1.00 91.00 90 SER A O 1
ATOM 689 N N . LEU A 1 91 ? 18.163 -1.553 5.574 1.00 91.56 91 LEU A N 1
ATOM 690 C CA . LEU A 1 91 ? 17.266 -0.405 5.423 1.00 91.56 91 LEU A CA 1
ATOM 691 C C . LEU A 1 91 ? 17.687 0.483 4.252 1.00 91.56 91 LEU A C 1
ATOM 693 O O . LEU A 1 91 ? 16.851 0.819 3.413 1.00 91.56 91 LEU A O 1
ATOM 697 N N . HIS A 1 92 ? 18.977 0.801 4.159 1.00 92.50 92 HIS A N 1
ATOM 698 C CA . HIS A 1 92 ? 19.536 1.613 3.087 1.00 92.50 92 HIS A CA 1
ATOM 699 C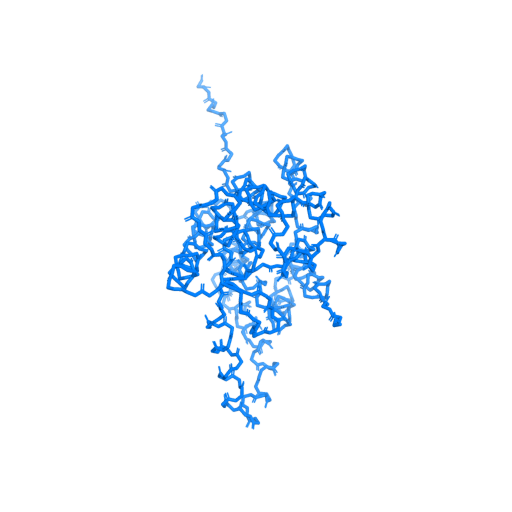 C . HIS A 1 92 ? 19.323 0.946 1.725 1.00 92.50 92 HIS A C 1
ATOM 701 O O . HIS A 1 92 ? 18.775 1.571 0.825 1.00 92.50 92 HIS A O 1
ATOM 707 N N . ARG A 1 93 ? 19.567 -0.369 1.608 1.00 89.00 93 ARG A N 1
ATOM 708 C CA . ARG A 1 93 ? 19.253 -1.139 0.392 1.00 89.00 93 ARG A CA 1
ATOM 709 C C . ARG A 1 93 ? 17.774 -1.131 0.014 1.00 89.00 93 ARG A C 1
ATOM 711 O O . ARG A 1 93 ? 17.467 -1.303 -1.158 1.00 89.00 93 ARG A O 1
ATOM 718 N N . GLN A 1 94 ? 16.838 -0.988 0.957 1.00 89.44 94 GLN A N 1
ATOM 719 C CA . GLN A 1 94 ? 15.417 -0.821 0.614 1.00 89.44 94 GLN A CA 1
ATOM 720 C C . GLN A 1 94 ? 15.096 0.616 0.185 1.00 89.44 94 GLN A C 1
ATOM 722 O O . GLN A 1 94 ? 14.311 0.812 -0.746 1.00 89.44 94 GLN A O 1
ATOM 727 N N . ALA A 1 95 ? 15.706 1.607 0.838 1.00 88.75 95 ALA A N 1
ATOM 728 C CA . ALA A 1 95 ? 15.549 3.019 0.503 1.00 88.75 95 ALA A CA 1
ATOM 729 C C . ALA A 1 95 ? 16.125 3.349 -0.882 1.00 88.75 95 ALA A C 1
ATOM 731 O O . ALA A 1 95 ? 15.481 4.069 -1.642 1.00 88.75 95 ALA A O 1
ATOM 732 N N . ASP A 1 96 ? 17.243 2.732 -1.257 1.00 89.56 96 ASP A N 1
ATOM 733 C CA . ASP A 1 96 ? 17.963 2.971 -2.514 1.00 89.56 96 ASP A CA 1
ATOM 734 C C . ASP A 1 96 ? 17.462 2.114 -3.680 1.00 89.56 96 ASP A C 1
ATOM 736 O O . ASP A 1 96 ? 18.029 2.133 -4.773 1.00 89.56 96 ASP A O 1
ATOM 740 N N . ARG A 1 97 ? 16.371 1.355 -3.494 1.00 88.75 97 ARG A N 1
ATOM 741 C CA . ARG A 1 97 ? 15.851 0.520 -4.581 1.00 88.75 97 ARG A CA 1
ATOM 742 C C . ARG A 1 97 ? 15.494 1.368 -5.803 1.00 88.75 97 ARG A C 1
ATOM 744 O O . ARG A 1 97 ? 14.757 2.347 -5.635 1.00 88.75 97 ARG A O 1
ATOM 751 N N . PRO A 1 98 ? 15.934 0.974 -7.009 1.00 92.50 98 PRO A N 1
ATOM 752 C CA . PRO A 1 98 ? 15.552 1.677 -8.224 1.00 92.50 98 PRO A CA 1
ATOM 753 C C . PRO A 1 98 ? 14.088 1.403 -8.596 1.00 92.50 98 PRO A C 1
ATOM 755 O O . PRO A 1 98 ? 13.383 0.634 -7.931 1.00 92.50 98 PRO A O 1
ATOM 758 N N . LEU A 1 99 ? 13.633 2.033 -9.678 1.00 94.19 99 LEU A N 1
ATOM 759 C CA . LEU A 1 99 ? 12.280 1.877 -10.202 1.00 94.19 99 LEU A CA 1
ATOM 760 C C . LEU A 1 99 ? 12.077 0.457 -10.748 1.00 94.19 99 LEU A C 1
ATOM 762 O O . LEU A 1 99 ? 12.598 0.098 -11.802 1.00 94.19 99 LEU A O 1
ATOM 766 N N . GLN A 1 100 ? 11.331 -0.380 -10.036 1.00 95.88 100 GLN A N 1
ATOM 767 C CA . GLN A 1 100 ? 11.121 -1.773 -10.433 1.00 95.88 100 GLN A CA 1
ATOM 768 C C . GLN A 1 100 ? 10.243 -1.850 -11.695 1.00 95.88 100 GLN A C 1
ATOM 770 O O . GLN A 1 100 ? 9.349 -1.018 -11.866 1.00 95.88 100 GLN A O 1
ATOM 775 N N . ILE A 1 101 ? 10.503 -2.816 -12.589 1.00 94.69 101 ILE A N 1
ATOM 776 C CA . ILE A 1 101 ? 9.915 -2.907 -13.947 1.00 94.69 101 ILE A CA 1
ATOM 777 C C . ILE A 1 101 ? 8.373 -2.918 -13.981 1.00 94.69 101 ILE A C 1
ATOM 779 O O . ILE A 1 101 ? 7.768 -2.497 -14.958 1.00 94.69 101 ILE A O 1
ATOM 783 N N . GLU A 1 102 ? 7.728 -3.347 -12.899 1.00 94.94 102 GLU A N 1
ATOM 784 C CA . GLU A 1 102 ? 6.273 -3.473 -12.775 1.00 94.94 102 GLU A CA 1
ATOM 785 C C . GLU A 1 102 ? 5.619 -2.320 -12.007 1.00 94.94 102 GLU A C 1
ATOM 787 O O . GLU A 1 102 ? 4.431 -2.395 -11.694 1.00 94.94 102 GLU A O 1
ATOM 792 N N . SER A 1 103 ? 6.385 -1.311 -11.598 1.00 97.19 103 SER A N 1
ATOM 793 C CA . SER A 1 103 ? 5.844 -0.160 -10.875 1.00 97.19 103 SER A CA 1
ATOM 794 C C . SER A 1 103 ? 5.264 0.886 -11.832 1.00 97.19 103 SER A C 1
ATOM 796 O O . SER A 1 103 ? 5.696 0.989 -12.981 1.00 97.19 103 SER A O 1
ATOM 798 N N . LEU A 1 104 ? 4.344 1.722 -11.335 1.00 97.56 104 LEU A N 1
ATOM 799 C CA . LEU A 1 104 ? 3.602 2.691 -12.151 1.00 97.56 104 LEU A CA 1
ATOM 800 C C . LEU A 1 104 ? 4.510 3.571 -13.027 1.00 97.56 104 LEU A C 1
ATOM 802 O O . LEU A 1 104 ? 4.338 3.596 -14.242 1.00 97.56 104 LEU A O 1
ATOM 806 N N . GLY A 1 105 ? 5.511 4.246 -12.456 1.00 96.00 105 GLY A N 1
ATOM 807 C CA . GLY A 1 105 ? 6.457 5.071 -13.217 1.00 96.00 105 GLY A CA 1
ATOM 808 C C . GLY A 1 105 ? 7.230 4.274 -14.271 1.00 96.00 105 GLY A C 1
ATOM 809 O O . GLY A 1 105 ? 7.449 4.752 -15.379 1.00 96.00 105 GLY A O 1
ATOM 810 N N . SER A 1 106 ? 7.574 3.026 -13.955 1.00 95.88 106 SER A N 1
ATOM 811 C CA . SER A 1 106 ? 8.238 2.091 -14.868 1.00 95.88 106 SER A CA 1
ATOM 812 C C . SER A 1 106 ? 7.361 1.756 -16.069 1.00 95.88 106 SER A C 1
ATOM 814 O O . SER A 1 106 ? 7.831 1.729 -17.204 1.00 95.88 106 SER A O 1
ATOM 816 N N . SER A 1 107 ? 6.066 1.546 -15.827 1.00 96.62 107 SER A N 1
ATOM 817 C CA . SER A 1 107 ? 5.097 1.220 -16.869 1.00 96.62 107 SER A CA 1
ATOM 818 C C . SER A 1 107 ? 4.918 2.355 -17.884 1.00 96.62 107 SER A C 1
ATOM 820 O O . SER A 1 107 ? 4.782 2.084 -19.075 1.00 96.62 107 SER A O 1
ATOM 822 N N . PHE A 1 108 ? 5.032 3.620 -17.458 1.00 96.56 108 PHE A N 1
ATOM 823 C CA . PHE A 1 108 ? 5.080 4.761 -18.379 1.00 96.56 108 PHE A CA 1
ATOM 824 C C . PHE A 1 108 ? 6.330 4.734 -19.266 1.00 96.56 108 PHE A C 1
ATOM 826 O O . PHE A 1 108 ? 6.219 4.967 -20.468 1.00 96.56 108 PHE A O 1
ATOM 833 N N . LEU A 1 109 ? 7.502 4.411 -18.706 1.00 96.06 109 LEU A N 1
ATOM 834 C CA . LEU A 1 109 ? 8.736 4.269 -19.489 1.00 96.06 109 LEU A CA 1
ATOM 835 C C . LEU A 1 109 ? 8.670 3.084 -20.462 1.00 96.06 109 LEU A C 1
ATOM 837 O O . LEU A 1 109 ? 9.142 3.193 -21.591 1.00 96.06 109 LEU A O 1
ATOM 841 N N . LEU A 1 110 ? 8.043 1.975 -20.056 1.00 96.12 110 LEU A N 1
ATOM 842 C CA . LEU A 1 110 ? 7.796 0.828 -20.933 1.00 96.12 110 LEU A CA 1
ATOM 843 C C . LEU A 1 110 ? 6.890 1.217 -22.104 1.00 96.12 110 LEU A C 1
ATOM 845 O O . LEU A 1 110 ? 7.219 0.910 -23.242 1.00 96.12 110 LEU A O 1
ATOM 849 N N . VAL A 1 111 ? 5.788 1.931 -21.856 1.00 96.19 111 VAL A N 1
ATOM 850 C CA . VAL A 1 111 ? 4.905 2.429 -22.925 1.00 96.19 111 VAL A CA 1
ATOM 851 C C . VAL A 1 111 ? 5.639 3.409 -23.841 1.00 96.19 111 VAL A C 1
ATOM 853 O O . VAL A 1 111 ? 5.549 3.276 -25.058 1.00 96.19 111 VAL A O 1
ATOM 856 N N . ALA A 1 112 ? 6.407 4.350 -23.287 1.00 95.94 112 ALA A N 1
ATOM 857 C CA . ALA A 1 112 ? 7.220 5.270 -24.083 1.00 95.94 112 ALA A CA 1
ATOM 858 C C . ALA A 1 112 ? 8.211 4.517 -24.986 1.00 95.94 112 ALA A C 1
ATOM 860 O O . ALA A 1 112 ? 8.408 4.903 -26.137 1.00 95.94 112 ALA A O 1
ATOM 861 N N . HIS A 1 113 ? 8.774 3.412 -24.494 1.00 95.12 113 HIS A N 1
ATOM 862 C CA . HIS A 1 113 ? 9.627 2.533 -25.283 1.00 95.12 113 HIS A CA 1
ATOM 863 C C . HIS A 1 113 ? 8.877 1.818 -26.406 1.00 95.12 113 HIS A C 1
ATOM 865 O O . HIS A 1 113 ? 9.341 1.847 -27.543 1.00 95.12 113 HIS A O 1
ATOM 871 N N . GLN A 1 114 ? 7.683 1.276 -26.138 1.00 96.06 114 GLN A N 1
ATOM 872 C CA . GLN A 1 114 ? 6.851 0.663 -27.186 1.00 96.06 114 GLN A CA 1
ATOM 873 C C . GLN A 1 114 ? 6.451 1.649 -28.290 1.00 96.06 114 GLN A C 1
ATOM 875 O O . GLN A 1 114 ? 6.200 1.248 -29.422 1.00 96.06 114 GLN A O 1
ATOM 880 N N . LEU A 1 115 ? 6.377 2.939 -27.961 1.00 96.38 115 LEU A N 1
ATOM 881 C CA . LEU A 1 115 ? 6.066 4.010 -28.904 1.00 96.38 115 LEU A CA 1
ATOM 882 C C . LEU A 1 115 ? 7.312 4.587 -29.603 1.00 96.38 115 LEU A C 1
ATOM 884 O O . LEU A 1 115 ? 7.179 5.499 -30.413 1.00 96.38 115 LEU A O 1
ATOM 888 N N . GLY A 1 116 ? 8.513 4.085 -29.299 1.00 94.38 116 GLY A N 1
ATOM 889 C CA . GLY A 1 116 ? 9.771 4.552 -29.891 1.00 94.38 116 GLY A CA 1
ATOM 890 C C . GLY A 1 116 ? 10.301 5.876 -29.327 1.00 94.38 116 GLY A C 1
ATOM 891 O O . GLY A 1 116 ? 11.256 6.427 -29.867 1.00 94.38 116 GLY A O 1
ATOM 892 N N . PHE A 1 117 ? 9.720 6.393 -28.239 1.00 93.56 117 PHE A N 1
ATOM 893 C CA . PHE A 1 117 ? 10.147 7.644 -27.594 1.00 93.56 117 PHE A CA 1
ATOM 894 C C . PHE A 1 117 ? 11.225 7.447 -26.521 1.00 93.56 117 PHE A C 1
ATOM 896 O O . PHE A 1 117 ? 11.751 8.424 -25.988 1.00 93.56 117 PHE A O 1
ATOM 903 N N . TRP A 1 118 ? 11.528 6.199 -26.154 1.00 91.19 118 TRP A N 1
ATOM 904 C CA . TRP A 1 118 ? 12.449 5.878 -25.067 1.00 91.19 118 TRP A CA 1
ATOM 905 C C . TRP A 1 118 ? 13.162 4.540 -25.285 1.00 91.19 118 TRP A C 1
ATOM 907 O O . TRP A 1 118 ? 12.627 3.632 -25.919 1.00 91.19 118 TRP A O 1
ATOM 917 N N . THR A 1 119 ? 14.341 4.378 -24.685 1.00 87.62 119 THR A N 1
ATOM 918 C CA . THR A 1 119 ? 15.045 3.090 -24.614 1.00 87.62 119 THR A CA 1
ATOM 919 C C . THR A 1 119 ? 15.188 2.686 -23.158 1.00 87.62 119 THR A C 1
ATOM 921 O O . THR A 1 119 ? 15.882 3.347 -22.385 1.00 87.62 119 THR A O 1
ATOM 924 N N . VAL A 1 120 ? 14.526 1.595 -22.771 1.00 85.56 120 VAL A N 1
ATOM 925 C CA . VAL A 1 120 ? 14.602 1.078 -21.402 1.00 85.56 120 VAL A CA 1
ATOM 926 C C . VAL A 1 120 ? 16.000 0.530 -21.137 1.00 85.56 120 VAL A C 1
ATOM 928 O O . VAL A 1 120 ? 16.497 -0.322 -21.867 1.00 85.56 120 VAL A O 1
ATOM 931 N N . GLN A 1 121 ? 16.616 0.989 -20.052 1.00 82.50 121 GLN A N 1
ATOM 932 C CA . GLN A 1 121 ? 17.853 0.418 -19.533 1.00 82.50 121 GLN A CA 1
ATOM 933 C C . GLN A 1 121 ? 17.510 -0.463 -18.343 1.00 82.50 121 GLN A C 1
ATOM 935 O O . GLN A 1 121 ? 17.032 0.035 -17.325 1.00 82.50 121 GLN A O 1
ATOM 940 N N . LEU A 1 122 ? 17.727 -1.769 -18.457 1.00 84.81 122 LEU A N 1
ATOM 941 C CA . LEU A 1 122 ? 17.450 -2.693 -17.364 1.00 84.81 122 LEU A CA 1
ATOM 942 C C . LEU A 1 122 ? 18.682 -2.925 -16.498 1.00 84.81 122 LEU A C 1
ATOM 944 O O . LEU A 1 122 ? 19.790 -3.123 -16.984 1.00 84.81 122 LEU A O 1
ATOM 948 N N . ASN A 1 123 ? 18.453 -2.940 -15.191 1.00 81.56 123 ASN A N 1
ATOM 949 C CA . ASN A 1 123 ? 19.444 -3.214 -14.170 1.00 81.56 123 ASN A CA 1
ATOM 950 C C . ASN A 1 123 ? 18.911 -4.312 -13.238 1.00 81.56 123 ASN A C 1
ATOM 952 O O . ASN A 1 123 ? 17.877 -4.150 -12.578 1.00 81.56 123 ASN A O 1
ATOM 956 N N . LEU A 1 124 ? 19.626 -5.439 -13.182 1.00 84.00 124 LEU A N 1
ATOM 957 C CA . LEU A 1 124 ? 19.389 -6.472 -12.182 1.00 84.00 124 LEU A CA 1
ATOM 958 C C . LEU A 1 124 ? 20.118 -6.098 -10.894 1.00 84.00 124 LEU A C 1
ATOM 960 O O . LEU A 1 124 ? 21.314 -6.330 -10.738 1.00 84.00 124 LEU A O 1
ATOM 964 N N . SER A 1 125 ? 19.369 -5.560 -9.940 1.00 81.62 125 SER A N 1
ATOM 965 C CA . SER A 1 125 ? 19.885 -5.219 -8.617 1.00 81.62 125 SER A CA 1
ATOM 966 C C . SER A 1 125 ? 18.831 -5.481 -7.550 1.00 81.62 125 SER A C 1
ATOM 968 O O . SER A 1 125 ? 17.636 -5.587 -7.838 1.00 81.62 125 SER A O 1
ATOM 970 N N . HIS A 1 126 ? 19.261 -5.630 -6.295 1.00 82.75 126 HIS A N 1
ATOM 971 C CA . HIS A 1 126 ? 18.354 -5.831 -5.155 1.00 82.75 126 HIS A CA 1
ATOM 972 C C . HIS A 1 126 ? 17.395 -7.036 -5.309 1.00 82.75 126 HIS A C 1
ATOM 974 O O . HIS A 1 126 ? 16.311 -7.056 -4.724 1.00 82.75 126 HIS A O 1
ATOM 980 N N . GLY A 1 127 ? 17.780 -8.042 -6.109 1.00 77.56 127 GLY A N 1
ATOM 981 C CA . GLY A 1 127 ? 16.967 -9.232 -6.388 1.00 77.56 127 GLY A CA 1
ATOM 982 C C . GLY A 1 127 ? 15.727 -8.978 -7.259 1.00 77.56 127 GLY A C 1
ATOM 983 O O . GLY A 1 127 ? 14.805 -9.797 -7.250 1.00 77.56 127 GLY A O 1
ATOM 984 N N . SER A 1 128 ? 15.673 -7.860 -7.991 1.00 82.38 128 SER A N 1
ATOM 985 C CA . SER A 1 128 ? 14.592 -7.518 -8.925 1.00 82.38 128 SER A CA 1
ATOM 986 C C . SER A 1 128 ? 15.113 -6.941 -10.242 1.00 82.38 128 SER A C 1
ATOM 988 O O . SER A 1 128 ? 16.253 -6.493 -10.336 1.00 82.38 128 SER A O 1
ATOM 990 N N . GLN A 1 129 ? 14.256 -6.950 -11.262 1.00 90.94 129 GLN A N 1
ATOM 991 C CA . GLN A 1 129 ? 14.482 -6.249 -12.523 1.00 90.94 129 GLN A CA 1
ATOM 992 C C . GLN A 1 129 ? 14.002 -4.810 -12.381 1.00 90.94 129 GLN A C 1
ATOM 994 O O . GLN A 1 129 ? 12.822 -4.566 -12.116 1.00 90.94 129 GLN A O 1
ATOM 999 N N . ASN A 1 130 ? 14.928 -3.867 -12.516 1.00 92.25 130 ASN A N 1
ATOM 1000 C CA . ASN A 1 130 ? 14.665 -2.449 -12.330 1.00 92.25 130 ASN A CA 1
ATOM 1001 C C . ASN A 1 130 ? 15.088 -1.665 -13.571 1.00 92.25 130 ASN A C 1
ATOM 1003 O O . ASN A 1 130 ? 15.931 -2.126 -14.336 1.00 92.25 130 ASN A O 1
ATOM 1007 N N . GLN A 1 131 ? 14.511 -0.486 -13.760 1.00 91.06 131 GLN A N 1
ATOM 1008 C CA . GLN A 1 131 ? 14.944 0.455 -14.783 1.00 91.06 131 GLN A CA 1
ATOM 1009 C C . GLN A 1 131 ? 16.025 1.377 -14.217 1.00 91.06 131 GLN A C 1
ATOM 1011 O O . GLN A 1 131 ? 15.911 1.841 -13.082 1.00 91.06 131 GLN A O 1
ATOM 1016 N N . GLY A 1 132 ? 17.079 1.598 -15.000 1.00 87.81 132 GLY A N 1
ATOM 1017 C CA . GLY A 1 132 ? 18.179 2.507 -14.699 1.00 87.81 132 GLY A CA 1
ATOM 1018 C C . GLY A 1 132 ? 18.133 3.786 -15.534 1.00 87.81 132 GLY A C 1
ATOM 1019 O O . GLY A 1 132 ? 17.323 3.928 -16.452 1.00 87.81 132 GLY A O 1
ATOM 1020 N N . GLY A 1 133 ? 19.034 4.709 -15.205 1.00 89.44 133 GLY A N 1
ATOM 1021 C CA . GLY A 1 133 ? 19.158 6.009 -15.855 1.00 89.44 133 GLY A CA 1
ATOM 1022 C C . GLY A 1 133 ? 18.478 7.130 -15.068 1.00 89.44 133 GLY A C 1
ATOM 1023 O O . GLY A 1 133 ? 17.542 6.909 -14.299 1.00 89.44 133 GLY A O 1
ATOM 1024 N N . SER A 1 134 ? 18.931 8.362 -15.306 1.00 91.38 134 SER A N 1
ATOM 1025 C CA . SER A 1 134 ? 18.546 9.546 -14.523 1.00 91.38 134 SER A CA 1
ATOM 1026 C C . SER A 1 134 ? 17.036 9.802 -14.480 1.00 91.38 134 SER A C 1
ATOM 1028 O O . SER A 1 134 ? 16.506 10.232 -13.453 1.00 91.38 134 SER A O 1
ATOM 1030 N N . LEU A 1 135 ? 16.320 9.511 -15.572 1.00 92.56 135 LEU A N 1
ATOM 1031 C CA . LEU A 1 135 ? 14.864 9.640 -15.623 1.00 92.56 135 LEU A CA 1
ATOM 1032 C C . LEU A 1 135 ? 14.166 8.605 -14.729 1.00 92.56 135 LEU A C 1
ATOM 1034 O O . LEU A 1 135 ? 13.246 8.962 -13.996 1.00 92.56 135 LEU A O 1
ATOM 1038 N N . ALA A 1 136 ? 14.612 7.344 -14.751 1.00 93.38 136 ALA A N 1
ATOM 1039 C CA . ALA A 1 136 ? 14.066 6.293 -13.895 1.00 93.38 136 ALA A CA 1
ATOM 1040 C C . ALA A 1 136 ? 14.332 6.590 -12.410 1.00 93.38 136 ALA A C 1
ATOM 1042 O O . ALA A 1 136 ? 13.432 6.423 -11.586 1.00 93.38 136 ALA A O 1
ATOM 1043 N N . ASP A 1 137 ? 15.517 7.111 -12.080 1.00 93.44 137 ASP A N 1
ATOM 1044 C CA . ASP A 1 137 ? 15.873 7.525 -10.718 1.00 93.44 137 ASP A CA 1
ATOM 1045 C C . ASP A 1 137 ? 15.003 8.697 -10.236 1.00 93.44 137 ASP A C 1
ATOM 1047 O O . ASP A 1 137 ? 14.463 8.680 -9.126 1.00 93.44 137 ASP A O 1
ATOM 1051 N N . THR A 1 138 ? 14.784 9.686 -11.108 1.00 94.88 138 THR A N 1
ATOM 1052 C CA . THR A 1 138 ? 13.900 10.829 -10.834 1.00 94.88 138 THR A CA 1
ATOM 1053 C C . THR A 1 138 ? 12.460 10.368 -10.614 1.00 94.88 138 THR A C 1
ATOM 1055 O O . THR A 1 138 ? 11.820 10.771 -9.641 1.00 94.88 138 THR A O 1
ATOM 1058 N N . LEU A 1 139 ? 11.947 9.473 -11.465 1.00 95.25 139 LEU A N 1
ATOM 1059 C CA . LEU A 1 139 ? 10.615 8.890 -11.298 1.00 95.25 139 LEU A CA 1
ATOM 1060 C C . LEU A 1 139 ? 10.510 8.065 -10.013 1.00 95.25 139 LEU A C 1
ATOM 1062 O O . LEU A 1 139 ? 9.502 8.173 -9.319 1.00 95.25 139 LEU A O 1
ATOM 1066 N N . ALA A 1 140 ? 11.539 7.299 -9.643 1.00 95.44 140 ALA A N 1
ATOM 1067 C CA . ALA A 1 140 ? 11.570 6.565 -8.380 1.00 95.44 140 ALA A CA 1
ATOM 1068 C C . ALA A 1 140 ? 11.470 7.504 -7.168 1.00 95.44 140 ALA A C 1
ATOM 1070 O O . ALA A 1 140 ? 10.730 7.210 -6.221 1.00 95.44 140 ALA A O 1
ATOM 1071 N N . ALA A 1 141 ? 12.172 8.641 -7.199 1.00 96.06 141 ALA A N 1
ATOM 1072 C CA . ALA A 1 141 ? 12.104 9.663 -6.158 1.00 96.06 141 ALA A CA 1
ATOM 1073 C C . ALA A 1 141 ? 10.716 10.323 -6.096 1.00 96.06 141 ALA A C 1
ATOM 1075 O O . ALA A 1 141 ? 10.089 10.325 -5.034 1.00 96.06 141 ALA A O 1
ATOM 1076 N N . ILE A 1 142 ? 10.193 10.800 -7.234 1.00 96.38 142 ILE A N 1
ATOM 1077 C CA . ILE A 1 142 ? 8.853 11.405 -7.332 1.00 96.38 142 ILE A CA 1
ATOM 1078 C C . ILE A 1 142 ? 7.793 10.430 -6.823 1.00 96.38 142 ILE A C 1
ATOM 1080 O O . ILE A 1 142 ? 6.967 10.789 -5.987 1.00 96.38 142 ILE A O 1
ATOM 1084 N N . GLN A 1 143 ? 7.832 9.183 -7.284 1.00 96.12 143 GLN A N 1
ATOM 1085 C CA . GLN A 1 143 ? 6.870 8.156 -6.914 1.00 96.12 143 GLN A CA 1
ATOM 1086 C C . GLN A 1 143 ? 6.931 7.842 -5.414 1.00 96.12 143 GLN A C 1
ATOM 1088 O O . GLN A 1 143 ? 5.885 7.731 -4.782 1.00 96.12 143 GLN A O 1
ATOM 1093 N N . SER A 1 144 ? 8.124 7.815 -4.809 1.00 96.44 144 SER A N 1
ATOM 1094 C CA . SER A 1 144 ? 8.277 7.656 -3.353 1.00 96.44 144 SER A CA 1
ATOM 1095 C C . SER A 1 144 ? 7.642 8.817 -2.572 1.00 96.44 144 SER A C 1
ATOM 1097 O O . SER A 1 144 ? 6.937 8.591 -1.586 1.00 96.44 144 SER A O 1
ATOM 1099 N N . VAL A 1 145 ? 7.833 10.059 -3.032 1.00 97.81 145 VAL A N 1
ATOM 1100 C CA . VAL A 1 145 ? 7.207 11.246 -2.424 1.00 97.81 145 VAL A CA 1
ATOM 1101 C C . VAL A 1 145 ? 5.686 11.198 -2.581 1.00 97.81 145 VAL A C 1
ATOM 1103 O O . VAL A 1 145 ? 4.961 11.359 -1.601 1.00 97.81 145 VAL A O 1
ATOM 1106 N N . VAL A 1 146 ? 5.184 10.915 -3.786 1.00 98.19 146 VAL A N 1
ATOM 1107 C CA . VAL A 1 146 ? 3.745 10.796 -4.067 1.00 98.19 146 VAL A CA 1
ATOM 1108 C C . VAL A 1 146 ? 3.111 9.697 -3.215 1.00 98.19 146 VAL A C 1
ATOM 1110 O O . VAL A 1 146 ? 2.064 9.926 -2.614 1.00 98.19 146 VAL A O 1
ATOM 1113 N N . GLN A 1 147 ? 3.755 8.534 -3.094 1.00 98.25 147 GLN A N 1
ATOM 1114 C CA . GLN A 1 147 ? 3.295 7.441 -2.239 1.00 98.25 147 GLN A CA 1
ATOM 1115 C C . GLN A 1 147 ? 3.110 7.903 -0.792 1.00 98.25 147 GLN A C 1
ATOM 1117 O O . GLN A 1 147 ? 2.043 7.693 -0.210 1.00 98.25 147 GLN A O 1
ATOM 1122 N N . ALA A 1 148 ? 4.126 8.561 -0.224 1.00 98.31 148 ALA A N 1
ATOM 1123 C CA . ALA A 1 148 ? 4.077 9.074 1.138 1.00 98.31 148 ALA A CA 1
ATOM 1124 C C . ALA A 1 148 ? 2.949 10.102 1.306 1.00 98.31 148 ALA A C 1
ATOM 1126 O O . ALA A 1 148 ? 2.148 9.988 2.234 1.00 98.31 148 ALA A O 1
ATOM 1127 N N . LEU A 1 149 ? 2.827 11.056 0.378 1.00 98.69 149 LEU A N 1
ATOM 1128 C CA . LEU A 1 149 ? 1.785 12.084 0.409 1.00 98.69 149 LEU A CA 1
ATOM 1129 C C . LEU A 1 149 ? 0.374 11.489 0.321 1.00 98.69 149 LEU A C 1
ATOM 1131 O O . LEU A 1 149 ? -0.499 11.888 1.091 1.00 98.69 149 LEU A O 1
ATOM 1135 N N . VAL A 1 150 ? 0.140 10.511 -0.560 1.00 98.69 150 VAL A N 1
ATOM 1136 C CA . VAL A 1 150 ? -1.168 9.847 -0.694 1.00 98.69 150 VAL A CA 1
ATOM 1137 C C . VAL A 1 150 ? -1.511 9.061 0.572 1.00 98.69 150 VAL A C 1
ATOM 1139 O O . VAL A 1 150 ? -2.632 9.164 1.074 1.00 98.69 150 VAL A O 1
ATOM 1142 N N . VAL A 1 151 ? -0.561 8.307 1.131 1.00 98.75 151 VAL A N 1
ATOM 1143 C CA . VAL A 1 151 ? -0.773 7.558 2.380 1.00 98.75 151 VAL A CA 1
ATOM 1144 C C . VAL A 1 151 ? -1.068 8.509 3.548 1.00 98.75 151 VAL A C 1
ATOM 1146 O O . VAL A 1 151 ? -2.038 8.296 4.278 1.00 98.75 151 VAL A O 1
ATOM 1149 N N . ILE A 1 152 ? -0.319 9.608 3.684 1.00 98.75 152 ILE A N 1
ATOM 1150 C CA . ILE A 1 152 ? -0.575 10.645 4.697 1.00 98.75 152 ILE A CA 1
ATOM 1151 C C . ILE A 1 152 ? -1.952 11.285 4.486 1.00 98.75 152 ILE A C 1
ATOM 1153 O O . ILE A 1 152 ? -2.707 11.452 5.446 1.00 98.75 152 ILE A O 1
ATOM 1157 N N . ALA A 1 153 ? -2.332 11.597 3.245 1.00 98.62 153 ALA A N 1
ATOM 1158 C CA . ALA A 1 153 ? -3.649 12.146 2.934 1.00 98.62 153 ALA A CA 1
ATOM 1159 C C . ALA A 1 153 ? -4.777 11.186 3.347 1.00 98.62 153 ALA A C 1
ATOM 1161 O O . ALA A 1 153 ? -5.789 11.625 3.898 1.00 98.62 153 ALA A O 1
ATOM 1162 N N . LEU A 1 154 ? -4.594 9.874 3.161 1.00 98.75 154 LEU A N 1
ATOM 1163 C CA . LEU A 1 154 ? -5.531 8.854 3.638 1.00 98.75 154 LEU A CA 1
ATOM 1164 C C . LEU A 1 154 ? -5.602 8.804 5.169 1.00 98.75 154 LEU A C 1
ATOM 1166 O O . LEU A 1 154 ? -6.706 8.708 5.713 1.00 98.75 154 LEU A O 1
ATOM 1170 N N . TRP A 1 155 ? -4.473 8.923 5.873 1.00 98.75 155 TRP A N 1
ATOM 1171 C CA . TRP A 1 155 ? -4.452 9.007 7.339 1.00 98.75 155 TRP A CA 1
ATOM 1172 C C . TRP A 1 155 ? -5.208 10.237 7.846 1.00 98.75 155 TRP A C 1
ATOM 1174 O O . TRP A 1 155 ? -6.074 10.116 8.716 1.00 98.75 155 TRP A O 1
ATOM 1184 N N . VAL A 1 156 ? -4.949 11.408 7.257 1.00 98.50 156 VAL A N 1
ATOM 1185 C CA . VAL A 1 156 ? -5.638 12.664 7.587 1.00 98.50 156 VAL A CA 1
ATOM 1186 C C . VAL A 1 156 ? -7.134 12.552 7.292 1.00 98.50 156 VAL A C 1
ATOM 1188 O O . VAL A 1 156 ? -7.963 12.909 8.130 1.00 98.50 156 VAL A O 1
ATOM 1191 N N . ALA A 1 157 ? -7.509 12.011 6.131 1.00 98.00 157 ALA A N 1
ATOM 1192 C CA . ALA A 1 157 ? -8.905 11.825 5.754 1.00 98.00 157 ALA A CA 1
ATOM 1193 C C . ALA A 1 157 ? -9.634 10.843 6.688 1.00 98.00 157 ALA A C 1
ATOM 1195 O O . ALA A 1 157 ? -10.798 11.070 7.032 1.00 98.00 157 ALA A O 1
ATOM 1196 N N . PHE A 1 158 ? -8.970 9.776 7.149 1.00 98.06 158 PHE A N 1
ATOM 1197 C CA . PHE A 1 158 ? -9.522 8.903 8.183 1.00 98.06 158 PHE A CA 1
ATOM 1198 C C . PHE A 1 158 ? -9.750 9.678 9.486 1.00 98.06 158 PHE A C 1
ATOM 1200 O O . PHE A 1 158 ? -10.883 9.692 9.983 1.00 98.06 158 PHE A O 1
ATOM 1207 N N . ALA A 1 159 ? -8.711 10.367 9.971 1.00 97.75 159 ALA A N 1
ATOM 1208 C CA . ALA A 1 159 ? -8.695 11.081 11.246 1.00 97.75 159 ALA A CA 1
ATOM 1209 C C . ALA A 1 159 ? -9.709 12.227 11.341 1.00 97.75 159 ALA A C 1
ATOM 1211 O O . ALA A 1 159 ? -10.272 12.454 12.409 1.00 97.75 159 ALA A O 1
ATOM 1212 N N . ARG A 1 160 ? -9.993 12.912 10.226 1.00 96.56 160 ARG A N 1
ATOM 1213 C CA . ARG A 1 160 ? -10.996 13.989 10.158 1.00 96.56 160 ARG A CA 1
ATOM 1214 C C . ARG A 1 160 ? -12.448 13.503 10.184 1.00 96.56 160 ARG A C 1
ATOM 1216 O O . ARG A 1 160 ? -13.349 14.314 10.356 1.00 96.56 160 ARG A O 1
ATOM 1223 N N . GLY A 1 161 ? -12.699 12.211 9.978 1.00 95.06 161 GLY A N 1
ATOM 1224 C CA . GLY A 1 161 ? -14.058 11.662 9.959 1.00 95.06 161 GLY A CA 1
ATOM 1225 C C . GLY A 1 161 ? -14.393 10.794 11.178 1.00 95.06 161 GLY A C 1
ATOM 1226 O O . GLY A 1 161 ? -13.565 10.603 12.067 1.00 95.06 161 GLY A O 1
ATOM 1227 N N . PRO A 1 162 ? -15.592 10.186 11.211 1.00 95.62 162 PRO A N 1
ATOM 1228 C CA . PRO A 1 162 ? -16.032 9.381 12.348 1.00 95.62 162 PRO A CA 1
ATOM 1229 C C . PRO A 1 162 ? -15.233 8.074 12.479 1.00 95.62 162 PRO A C 1
ATOM 1231 O O . PRO A 1 162 ? -15.069 7.337 11.505 1.00 95.62 162 PRO A O 1
ATOM 1234 N N . ALA A 1 163 ? -14.769 7.742 13.684 1.00 96.12 163 ALA A N 1
ATOM 1235 C CA . ALA A 1 163 ? -14.021 6.513 13.962 1.00 96.12 163 ALA A CA 1
ATOM 1236 C C . ALA A 1 163 ? -14.955 5.286 13.995 1.00 96.12 163 ALA A C 1
ATOM 1238 O O . ALA A 1 163 ? -15.323 4.781 15.055 1.00 96.12 163 ALA A O 1
ATOM 1239 N N . THR A 1 164 ? -15.391 4.830 12.822 1.00 97.44 164 THR A N 1
ATOM 1240 C CA . THR A 1 164 ? -16.237 3.639 12.649 1.00 97.44 164 THR A CA 1
ATOM 1241 C C . THR A 1 164 ? -15.418 2.451 12.164 1.00 97.44 164 THR A C 1
ATOM 1243 O O . THR A 1 164 ? -14.451 2.622 11.422 1.00 97.44 164 THR A O 1
ATOM 1246 N N . GLN A 1 165 ? -15.833 1.242 12.550 1.00 97.38 165 GLN A N 1
ATOM 1247 C CA . GLN A 1 165 ? -15.215 -0.006 12.091 1.00 97.38 165 GLN A CA 1
ATOM 1248 C C . GLN A 1 165 ? -15.232 -0.121 10.556 1.00 97.38 165 GLN A C 1
ATOM 1250 O O . GLN A 1 165 ? -14.220 -0.458 9.949 1.00 97.38 165 GLN A O 1
ATOM 1255 N N . GLU A 1 166 ? -16.343 0.255 9.910 1.00 96.88 166 GLU A N 1
ATOM 1256 C CA . GLU A 1 166 ? -16.461 0.244 8.446 1.00 96.88 166 GLU A CA 1
ATOM 1257 C C . GLU A 1 166 ? -15.443 1.178 7.772 1.00 96.88 166 GLU A C 1
ATOM 1259 O O . GLU A 1 166 ? -14.798 0.801 6.790 1.00 96.88 166 GLU A O 1
ATOM 1264 N N . ARG A 1 167 ? -15.261 2.399 8.302 1.00 97.38 167 ARG A N 1
ATOM 1265 C CA . ARG A 1 167 ? -14.230 3.308 7.787 1.00 97.38 167 ARG A CA 1
ATOM 1266 C C . ARG A 1 167 ? -12.836 2.769 8.065 1.00 97.38 167 ARG A C 1
ATOM 1268 O O . ARG A 1 167 ? -11.989 2.931 7.198 1.00 97.38 167 ARG A O 1
ATOM 1275 N N . LEU A 1 168 ? -12.598 2.140 9.216 1.00 98.44 168 LEU A N 1
ATOM 1276 C CA . LEU A 1 168 ? -11.287 1.579 9.531 1.00 98.44 168 LEU A CA 1
ATOM 1277 C C . LEU A 1 168 ? -10.892 0.534 8.484 1.00 98.44 168 LEU A C 1
ATOM 1279 O O . LEU A 1 168 ? -9.878 0.720 7.826 1.00 98.44 168 LEU A O 1
ATOM 1283 N N . VAL A 1 169 ? -11.746 -0.464 8.228 1.00 98.31 169 VAL A N 1
ATOM 1284 C CA . VAL A 1 169 ? -11.512 -1.486 7.186 1.00 98.31 169 VAL A CA 1
ATOM 1285 C C . VAL A 1 169 ? -11.261 -0.845 5.821 1.00 98.31 169 VAL A C 1
ATOM 1287 O O . VAL A 1 169 ? -10.289 -1.174 5.141 1.00 98.31 169 VAL A O 1
ATOM 1290 N N . ARG A 1 170 ? -12.096 0.127 5.432 1.00 98.50 170 ARG A N 1
ATOM 1291 C CA . ARG A 1 170 ? -11.959 0.827 4.150 1.00 98.50 170 ARG A CA 1
ATOM 1292 C C . ARG A 1 170 ? -10.631 1.567 4.017 1.00 98.50 170 ARG A C 1
ATOM 1294 O O . ARG A 1 170 ? -10.001 1.477 2.970 1.00 98.50 170 ARG A O 1
ATOM 1301 N N . TYR A 1 171 ? -10.226 2.326 5.032 1.00 98.56 171 TYR A N 1
ATOM 1302 C CA . TYR A 1 171 ? -8.976 3.082 4.981 1.00 98.56 171 TYR A CA 1
ATOM 1303 C C . TYR A 1 171 ? -7.752 2.182 5.145 1.00 98.56 171 TYR A C 1
ATOM 1305 O O . TYR A 1 171 ? -6.734 2.484 4.536 1.00 98.56 171 TYR A O 1
ATOM 1313 N N . SER A 1 172 ? -7.849 1.055 5.856 1.00 98.75 172 SER A N 1
ATOM 1314 C CA . SER A 1 172 ? -6.810 0.021 5.848 1.00 98.75 172 SER A CA 1
ATOM 1315 C C . SER A 1 172 ? -6.596 -0.526 4.434 1.00 98.75 172 SER A C 1
ATOM 1317 O O . SER A 1 172 ? -5.468 -0.515 3.946 1.00 98.75 172 SER A O 1
ATOM 1319 N N . ALA A 1 173 ? -7.674 -0.907 3.735 1.00 98.69 173 ALA A N 1
ATOM 1320 C CA . ALA A 1 173 ? -7.603 -1.344 2.340 1.00 98.69 173 ALA A CA 1
ATOM 1321 C C . ALA A 1 173 ? -7.051 -0.240 1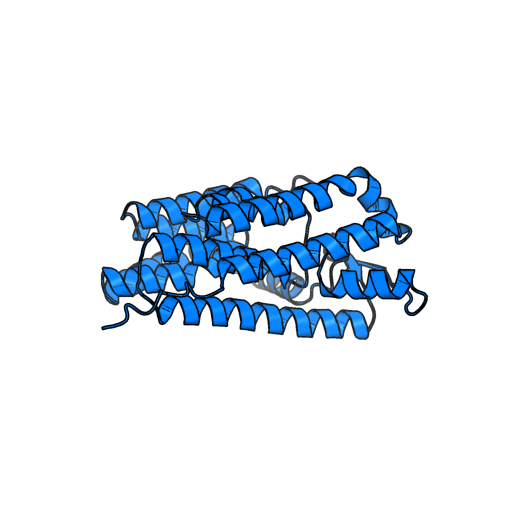.419 1.00 98.69 173 ALA A C 1
ATOM 1323 O O . ALA A 1 173 ? -6.188 -0.509 0.588 1.00 98.69 173 ALA A O 1
ATOM 1324 N N . ALA A 1 174 ? -7.497 1.011 1.597 1.00 98.75 174 ALA A N 1
ATOM 1325 C CA . ALA A 1 174 ? -7.027 2.151 0.808 1.00 98.75 174 ALA A CA 1
ATOM 1326 C C . ALA A 1 174 ? -5.530 2.425 1.008 1.00 98.75 174 ALA A C 1
ATOM 1328 O O . ALA A 1 174 ? -4.829 2.677 0.035 1.00 98.75 174 ALA A O 1
ATOM 1329 N N . CYS A 1 175 ? -5.033 2.365 2.250 1.00 98.81 175 CYS A N 1
ATOM 1330 C CA . CYS A 1 175 ? -3.622 2.602 2.552 1.00 98.81 175 CYS A CA 1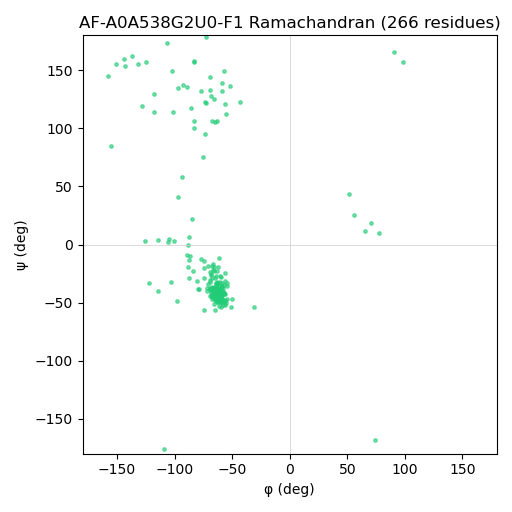
ATOM 1331 C C . CYS A 1 175 ? -2.736 1.512 1.939 1.00 98.81 175 CYS A C 1
ATOM 1333 O O . CYS A 1 175 ? -1.706 1.837 1.357 1.00 98.81 175 CYS A O 1
ATOM 1335 N N . VAL A 1 176 ? -3.146 0.239 2.010 1.00 98.81 176 VAL A N 1
ATOM 1336 C CA . VAL A 1 176 ? -2.408 -0.862 1.367 1.00 98.81 176 VAL A CA 1
ATOM 1337 C C . VAL A 1 176 ? -2.462 -0.733 -0.159 1.00 98.81 176 VAL A C 1
ATOM 1339 O O . VAL A 1 176 ? -1.430 -0.856 -0.810 1.00 98.81 176 VAL A O 1
ATOM 1342 N N . ALA A 1 177 ? -3.622 -0.406 -0.738 1.00 98.75 177 ALA A N 1
ATOM 1343 C CA . ALA A 1 177 ? -3.749 -0.177 -2.179 1.00 98.75 177 ALA A CA 1
ATOM 1344 C C . ALA A 1 177 ? -2.873 0.990 -2.653 1.00 98.75 177 ALA A C 1
ATOM 1346 O O . ALA A 1 177 ? -2.191 0.860 -3.663 1.00 98.75 177 ALA A O 1
ATOM 1347 N N . ALA A 1 178 ? -2.833 2.097 -1.905 1.00 98.69 178 ALA A N 1
ATOM 1348 C CA . ALA A 1 178 ? -1.991 3.248 -2.218 1.00 98.69 178 ALA A CA 1
ATOM 1349 C C . ALA A 1 178 ? -0.501 2.922 -2.081 1.00 98.69 178 ALA A C 1
ATOM 1351 O O . ALA A 1 178 ? 0.295 3.308 -2.935 1.00 98.69 178 ALA A O 1
ATOM 1352 N N . PHE A 1 179 ? -0.129 2.164 -1.047 1.00 98.44 179 PHE A N 1
ATOM 1353 C CA . PHE A 1 179 ? 1.239 1.694 -0.876 1.00 98.44 179 PHE A CA 1
ATOM 1354 C C . PHE A 1 179 ? 1.690 0.833 -2.066 1.00 98.44 179 PHE A C 1
ATOM 1356 O O . PHE A 1 179 ? 2.830 0.949 -2.496 1.00 98.44 179 PHE A O 1
ATOM 1363 N N . ILE A 1 180 ? 0.805 0.021 -2.647 1.00 98.19 180 ILE A N 1
ATOM 1364 C CA . ILE A 1 180 ? 1.122 -0.766 -3.845 1.00 98.19 180 ILE A CA 1
ATOM 1365 C C . ILE A 1 180 ? 1.156 0.126 -5.093 1.00 98.19 180 ILE A C 1
ATOM 1367 O O . ILE A 1 180 ? 2.170 0.167 -5.780 1.00 98.19 180 ILE A O 1
ATOM 1371 N N . ALA A 1 181 ? 0.070 0.851 -5.380 1.00 98.38 181 ALA A N 1
ATOM 1372 C CA . ALA A 1 181 ? -0.124 1.577 -6.639 1.00 98.38 181 ALA A CA 1
ATOM 1373 C C . ALA A 1 181 ? 0.929 2.669 -6.881 1.00 98.38 181 ALA A C 1
ATOM 1375 O O . ALA A 1 181 ? 1.345 2.891 -8.014 1.00 98.38 181 ALA A O 1
ATOM 1376 N N . PHE A 1 182 ? 1.365 3.341 -5.813 1.00 98.06 182 PHE A N 1
ATOM 1377 C CA . PHE A 1 182 ? 2.331 4.434 -5.889 1.00 98.06 182 PHE A CA 1
ATOM 1378 C C . PHE A 1 182 ? 3.725 4.026 -5.405 1.00 98.06 182 PHE A C 1
ATOM 1380 O O . PHE A 1 182 ? 4.598 4.872 -5.317 1.00 98.06 182 PHE A O 1
ATOM 1387 N N . GLY A 1 183 ? 3.980 2.759 -5.071 1.00 96.81 183 GLY A N 1
ATOM 1388 C CA . GLY A 1 183 ? 5.311 2.326 -4.640 1.00 96.81 183 GLY A CA 1
ATOM 1389 C C . GLY A 1 183 ? 6.261 2.179 -5.821 1.00 96.81 183 GLY A C 1
ATOM 1390 O O . GLY A 1 183 ? 5.907 1.538 -6.804 1.00 96.81 183 GLY A O 1
ATOM 1391 N N . LYS A 1 184 ? 7.483 2.724 -5.739 1.00 95.25 184 LYS A N 1
ATOM 1392 C CA . LYS A 1 184 ? 8.528 2.544 -6.779 1.00 95.25 184 LYS A CA 1
ATOM 1393 C C . LYS A 1 184 ? 8.961 1.086 -6.987 1.00 95.25 184 LYS A C 1
ATOM 1395 O O . LYS A 1 184 ? 9.658 0.759 -7.941 1.00 95.25 184 LYS A O 1
ATOM 1400 N N . VAL A 1 185 ? 8.548 0.210 -6.075 1.00 95.06 185 VAL A N 1
ATOM 1401 C CA . VAL A 1 185 ? 8.683 -1.235 -6.183 1.00 95.06 185 VAL A CA 1
ATOM 1402 C C . VAL A 1 185 ? 7.301 -1.848 -6.187 1.00 95.06 185 VAL A C 1
ATOM 1404 O O . VAL A 1 185 ? 6.524 -1.634 -5.255 1.00 95.06 185 VAL A O 1
ATOM 1407 N N . LEU A 1 186 ? 7.061 -2.713 -7.163 1.00 94.69 186 LEU A N 1
ATOM 1408 C CA . LEU A 1 186 ? 5.875 -3.537 -7.207 1.00 94.69 186 LEU A CA 1
ATOM 1409 C C . LEU A 1 186 ? 6.254 -4.998 -7.492 1.00 94.69 186 LEU A C 1
ATOM 1411 O O . LEU A 1 186 ? 7.333 -5.293 -7.987 1.00 94.69 186 LEU A O 1
ATOM 1415 N N . SER A 1 187 ? 5.413 -5.941 -7.081 1.00 92.94 187 SER A N 1
ATOM 1416 C CA . SER A 1 187 ? 5.493 -7.335 -7.531 1.00 92.94 187 SER A CA 1
ATOM 1417 C C . SER A 1 187 ? 4.073 -7.886 -7.695 1.00 92.94 187 SER A C 1
ATOM 1419 O O . SER A 1 187 ? 3.193 -7.458 -6.937 1.00 92.94 187 SER A O 1
ATOM 1421 N N . PRO A 1 188 ? 3.825 -8.887 -8.566 1.00 91.50 188 PRO A N 1
ATOM 1422 C CA . PRO A 1 188 ? 2.491 -9.456 -8.790 1.00 91.50 188 PRO A CA 1
ATOM 1423 C C . PRO A 1 188 ? 1.872 -9.970 -7.489 1.00 91.50 188 PRO A C 1
ATOM 1425 O O . PRO A 1 188 ? 0.668 -9.923 -7.262 1.00 91.50 188 PRO A O 1
ATOM 1428 N N . GLN A 1 189 ? 2.731 -10.426 -6.583 1.00 92.19 189 GLN A N 1
ATOM 1429 C CA . GLN A 1 189 ? 2.334 -10.963 -5.291 1.00 92.19 189 GLN A CA 1
ATOM 1430 C C . GLN A 1 189 ? 1.813 -9.919 -4.309 1.00 92.19 189 GLN A C 1
ATOM 1432 O O . GLN A 1 189 ? 1.126 -10.284 -3.362 1.00 92.19 189 GLN A O 1
ATOM 1437 N N . PHE A 1 190 ? 2.091 -8.630 -4.514 1.00 95.56 190 PHE A N 1
ATOM 1438 C CA . PHE A 1 190 ? 1.575 -7.593 -3.618 1.00 95.56 190 PHE A CA 1
ATOM 1439 C C . PHE A 1 190 ? 0.045 -7.503 -3.699 1.00 95.56 190 PHE A C 1
ATOM 1441 O O . PHE A 1 190 ? -0.599 -7.107 -2.733 1.00 95.56 190 PHE A O 1
ATOM 1448 N N . LEU A 1 191 ? -0.566 -7.959 -4.801 1.00 96.25 191 LEU A N 1
ATOM 1449 C CA . LEU A 1 191 ? -2.022 -8.035 -4.931 1.00 96.25 191 LEU A CA 1
ATOM 1450 C C . LEU A 1 191 ? -2.648 -9.013 -3.914 1.00 96.25 191 LEU A C 1
ATOM 1452 O O . LEU A 1 191 ? -3.806 -8.837 -3.538 1.00 96.25 191 LEU A O 1
ATOM 1456 N N . ILE A 1 192 ? -1.879 -9.980 -3.390 1.00 95.00 192 ILE A N 1
ATOM 1457 C CA . ILE A 1 192 ? -2.320 -10.877 -2.306 1.00 95.00 192 ILE A CA 1
ATOM 1458 C C . ILE A 1 192 ? -2.670 -10.079 -1.046 1.00 95.00 192 ILE A C 1
ATOM 1460 O O . ILE A 1 192 ? -3.602 -10.444 -0.333 1.00 95.00 192 ILE A O 1
ATOM 1464 N N . TRP A 1 193 ? -1.992 -8.955 -0.794 1.00 97.62 193 TRP A N 1
ATOM 1465 C CA . TRP A 1 193 ? -2.244 -8.112 0.379 1.00 97.62 193 TRP A CA 1
ATOM 1466 C C . TRP A 1 193 ? -3.648 -7.498 0.357 1.00 97.62 193 TRP A C 1
ATOM 1468 O O . TRP A 1 193 ? -4.219 -7.200 1.405 1.00 97.62 193 TRP A O 1
ATOM 1478 N N . LEU A 1 194 ? -4.208 -7.304 -0.842 1.00 98.06 194 LEU A N 1
ATOM 1479 C CA . LEU A 1 194 ? -5.510 -6.678 -1.067 1.00 98.06 194 LEU A CA 1
ATOM 1480 C C . LEU A 1 194 ? -6.666 -7.677 -1.016 1.00 98.06 194 LEU A C 1
ATOM 1482 O O . LEU A 1 194 ? -7.769 -7.289 -0.625 1.00 98.06 194 LEU A O 1
ATOM 1486 N N . LEU A 1 195 ? -6.416 -8.944 -1.370 1.00 96.38 195 LEU A N 1
ATOM 1487 C CA . LEU A 1 195 ? -7.423 -10.009 -1.432 1.00 96.38 195 LEU A CA 1
ATOM 1488 C C . LEU A 1 195 ? -8.284 -10.129 -0.166 1.00 96.38 195 LEU A C 1
ATOM 1490 O O . LEU A 1 195 ? -9.501 -10.196 -0.308 1.00 96.38 195 LEU A O 1
ATOM 1494 N N . PRO A 1 196 ? -7.727 -10.123 1.059 1.00 95.44 196 PRO A N 1
ATOM 1495 C CA . PRO A 1 196 ? -8.552 -10.221 2.258 1.00 95.44 196 PRO A CA 1
ATOM 1496 C C . PRO A 1 196 ? -9.079 -8.870 2.752 1.00 95.44 196 PRO A C 1
ATOM 1498 O O . PRO A 1 196 ? -9.907 -8.850 3.651 1.00 95.44 196 PRO A O 1
ATOM 1501 N N . LEU A 1 197 ? -8.605 -7.737 2.220 1.00 96.81 197 LEU A N 1
ATOM 1502 C CA . LEU A 1 197 ? -8.967 -6.404 2.718 1.00 96.81 197 LEU A CA 1
ATOM 1503 C C . LEU A 1 197 ? -10.078 -5.749 1.902 1.00 96.81 197 LEU A C 1
ATOM 1505 O O . LEU A 1 197 ? -11.038 -5.224 2.467 1.00 96.81 197 LEU A O 1
ATOM 1509 N N . VAL A 1 198 ? -9.947 -5.753 0.576 1.00 98.19 198 VAL A N 1
ATOM 1510 C CA . VAL A 1 198 ? -10.863 -5.038 -0.322 1.00 98.19 198 VAL A CA 1
ATOM 1511 C C . VAL A 1 198 ? -12.287 -5.612 -0.269 1.00 98.19 198 VAL A C 1
ATOM 1513 O O . VAL A 1 198 ? -13.214 -4.813 -0.108 1.00 98.19 198 VAL A O 1
ATOM 1516 N N . PRO A 1 199 ? -12.504 -6.944 -0.296 1.00 97.38 199 PRO A N 1
ATOM 1517 C CA . PRO A 1 199 ? -13.849 -7.519 -0.205 1.00 97.38 199 PRO A CA 1
ATOM 1518 C C . PRO A 1 199 ? -14.553 -7.281 1.137 1.00 97.38 199 PRO A C 1
ATOM 1520 O O . PRO A 1 199 ? -15.778 -7.355 1.206 1.00 97.38 199 PRO A O 1
ATOM 1523 N N . LEU A 1 200 ? -13.811 -6.963 2.207 1.00 96.69 200 LEU A N 1
ATOM 1524 C CA . LEU A 1 200 ? -14.393 -6.649 3.519 1.00 96.69 200 LEU A CA 1
ATOM 1525 C C . LEU A 1 200 ? -14.988 -5.237 3.592 1.00 96.69 200 LEU A C 1
ATOM 1527 O O . LEU A 1 200 ? -15.713 -4.911 4.539 1.00 96.69 200 LEU A O 1
ATOM 1531 N N . VAL A 1 201 ? -14.702 -4.378 2.612 1.00 97.50 201 VAL A N 1
ATOM 1532 C CA . VAL A 1 201 ? -15.349 -3.070 2.508 1.00 97.50 201 VAL A CA 1
ATOM 1533 C C . VAL A 1 201 ? -16.832 -3.294 2.216 1.00 97.50 201 VAL A C 1
ATOM 1535 O O . VAL A 1 201 ? -17.192 -3.978 1.269 1.00 97.50 201 VAL A O 1
ATOM 1538 N N . ARG A 1 202 ? -17.726 -2.725 3.030 1.00 94.25 202 ARG A N 1
ATOM 1539 C CA . ARG A 1 202 ? -19.167 -2.997 2.907 1.00 94.25 202 ARG A CA 1
ATOM 1540 C C . ARG A 1 202 ? -19.848 -2.132 1.835 1.00 94.25 202 ARG A C 1
ATOM 1542 O O . ARG A 1 202 ? -19.405 -1.030 1.488 1.00 94.25 202 ARG A O 1
ATOM 1549 N N . GLY A 1 203 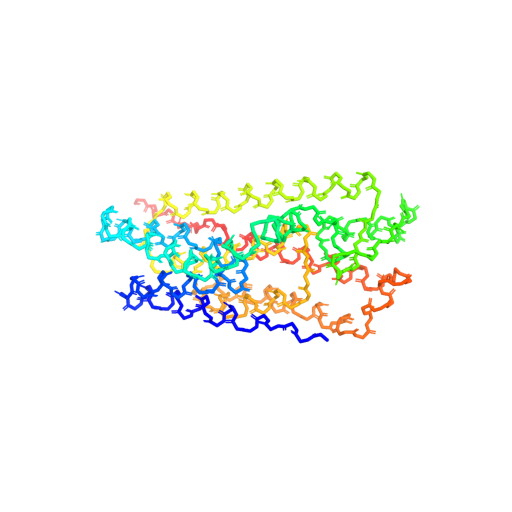? -20.988 -2.628 1.351 1.00 94.81 203 GLY A N 1
ATOM 1550 C CA . GLY A 1 203 ? -21.905 -1.924 0.451 1.00 94.81 203 GLY A CA 1
ATOM 1551 C C . GLY A 1 203 ? -21.418 -1.807 -0.998 1.00 94.81 203 GLY A C 1
ATOM 1552 O O . GLY A 1 203 ? -20.432 -2.420 -1.398 1.00 94.81 203 GLY A O 1
ATOM 1553 N N . ARG A 1 204 ? -22.101 -0.969 -1.796 1.00 94.88 204 ARG A N 1
ATOM 1554 C CA . ARG A 1 204 ? -21.822 -0.786 -3.240 1.00 94.88 204 ARG A CA 1
ATOM 1555 C C . ARG A 1 204 ? -20.366 -0.423 -3.543 1.00 94.88 204 ARG A C 1
ATOM 1557 O O . ARG A 1 204 ? -19.825 -0.841 -4.558 1.00 94.88 204 ARG A O 1
ATOM 1564 N N . ARG A 1 205 ? -19.720 0.329 -2.645 1.00 95.75 205 ARG A N 1
ATOM 1565 C CA . ARG A 1 205 ? -18.299 0.672 -2.777 1.00 95.75 205 ARG A CA 1
ATOM 1566 C C . ARG A 1 205 ? -17.400 -0.555 -2.684 1.00 95.75 205 ARG A C 1
ATOM 1568 O O . ARG A 1 205 ? -16.448 -0.639 -3.443 1.00 95.75 205 ARG A O 1
ATOM 1575 N N . GLY A 1 206 ? -17.690 -1.468 -1.762 1.00 97.00 206 GLY A N 1
ATOM 1576 C CA . GLY A 1 206 ? -16.951 -2.718 -1.629 1.00 97.00 206 GLY A CA 1
ATOM 1577 C C . GLY A 1 206 ? -17.063 -3.599 -2.858 1.00 97.00 206 GLY A C 1
ATOM 1578 O O . GLY A 1 206 ? -16.052 -4.093 -3.342 1.00 97.00 206 GLY A O 1
ATOM 1579 N N . LEU A 1 207 ? -18.273 -3.715 -3.413 1.00 97.50 207 LEU A N 1
ATOM 1580 C CA . LEU A 1 207 ? -18.510 -4.441 -4.663 1.00 97.50 207 LEU A CA 1
ATOM 1581 C C . LEU A 1 207 ? -17.726 -3.823 -5.826 1.00 97.50 207 LEU A C 1
ATOM 1583 O O . LEU A 1 207 ? -17.003 -4.534 -6.515 1.00 97.50 207 LEU A O 1
ATOM 1587 N N . ALA A 1 208 ? -17.798 -2.499 -5.994 1.00 98.00 208 ALA A N 1
ATOM 1588 C CA . ALA A 1 208 ? -17.036 -1.796 -7.025 1.00 98.00 208 ALA A CA 1
ATOM 1589 C C . ALA A 1 208 ? -15.520 -1.970 -6.837 1.00 98.00 208 ALA A C 1
ATOM 1591 O O . ALA A 1 208 ? -14.821 -2.319 -7.781 1.00 98.00 208 ALA A O 1
ATOM 1592 N N . ALA A 1 209 ? -15.007 -1.792 -5.616 1.00 98.44 209 ALA A N 1
ATOM 1593 C CA . ALA A 1 209 ? -13.589 -1.977 -5.315 1.00 98.44 209 ALA A CA 1
ATOM 1594 C C . ALA A 1 209 ? -13.135 -3.428 -5.554 1.00 98.44 209 ALA A C 1
ATOM 1596 O O . ALA A 1 209 ? -12.051 -3.651 -6.081 1.00 98.44 209 ALA A O 1
ATOM 1597 N N . SER A 1 210 ? -13.976 -4.410 -5.224 1.00 98.56 210 SER A N 1
ATOM 1598 C CA . SER A 1 210 ? -13.696 -5.831 -5.465 1.00 98.56 210 SER A CA 1
ATOM 1599 C C . SER A 1 210 ? -13.687 -6.162 -6.955 1.00 98.56 210 SER A C 1
ATOM 1601 O O . SER A 1 210 ? -12.817 -6.903 -7.396 1.00 98.56 210 SER A O 1
ATOM 1603 N N . ALA A 1 211 ? -14.591 -5.573 -7.744 1.00 98.56 211 ALA A N 1
ATOM 1604 C CA . ALA A 1 211 ? -14.587 -5.712 -9.198 1.00 98.56 211 ALA A CA 1
ATOM 1605 C C . ALA A 1 211 ? -13.319 -5.100 -9.819 1.00 98.56 211 ALA A C 1
ATOM 1607 O O . ALA A 1 211 ? -12.666 -5.738 -10.639 1.00 98.56 211 ALA A O 1
ATOM 1608 N N . VAL A 1 212 ? -12.915 -3.905 -9.375 1.00 98.69 212 VAL A N 1
ATOM 1609 C CA . VAL A 1 212 ? -11.663 -3.265 -9.819 1.00 98.69 212 VAL A CA 1
ATOM 1610 C C . VAL A 1 212 ? -10.443 -4.112 -9.429 1.00 98.69 212 VAL A C 1
ATOM 1612 O O . VAL A 1 212 ? -9.554 -4.319 -10.252 1.00 98.69 212 VAL A O 1
ATOM 1615 N N . LEU A 1 213 ? -10.411 -4.668 -8.212 1.00 98.75 213 LEU A N 1
ATOM 1616 C CA . LEU A 1 213 ? -9.356 -5.598 -7.799 1.00 98.75 213 LEU A CA 1
ATOM 1617 C C . LEU A 1 213 ? -9.349 -6.870 -8.662 1.00 98.75 213 LEU A C 1
ATOM 1619 O O . LEU A 1 213 ? -8.277 -7.321 -9.053 1.00 98.75 213 LEU A O 1
ATOM 1623 N N . ALA A 1 214 ? -10.514 -7.431 -8.992 1.00 98.62 214 ALA A N 1
ATOM 1624 C CA . ALA A 1 214 ? -10.616 -8.597 -9.868 1.00 98.62 214 ALA A CA 1
ATOM 1625 C C . ALA A 1 214 ? -10.034 -8.310 -11.260 1.00 98.62 214 ALA A C 1
ATOM 1627 O O . ALA A 1 214 ? -9.278 -9.126 -11.780 1.00 98.62 214 ALA A O 1
ATOM 1628 N N . VAL A 1 215 ? -10.299 -7.126 -11.823 1.00 98.75 215 VAL A N 1
ATOM 1629 C CA . VAL A 1 215 ? -9.675 -6.687 -13.081 1.00 98.75 215 VAL A CA 1
ATOM 1630 C C . VAL A 1 215 ? -8.153 -6.616 -12.941 1.00 98.75 215 VAL A C 1
ATOM 1632 O O . VAL A 1 215 ? -7.449 -7.146 -13.797 1.00 98.75 215 VAL A O 1
ATOM 1635 N N . ALA A 1 216 ? -7.624 -6.040 -11.854 1.00 98.56 216 ALA A N 1
ATOM 1636 C CA . ALA A 1 216 ? -6.177 -6.002 -11.623 1.00 98.56 216 ALA A CA 1
ATOM 1637 C C . ALA A 1 216 ? -5.569 -7.413 -11.546 1.00 98.56 216 ALA A C 1
ATOM 1639 O O . ALA A 1 216 ? -4.529 -7.661 -12.150 1.00 98.56 216 ALA A O 1
ATOM 1640 N N . LEU A 1 217 ? -6.236 -8.344 -10.854 1.00 98.19 217 LEU A N 1
ATOM 1641 C CA . LEU A 1 217 ? -5.806 -9.740 -10.744 1.00 98.19 217 LEU A CA 1
ATOM 1642 C C . LEU A 1 217 ? -5.799 -10.441 -12.105 1.00 98.19 217 LEU A C 1
ATOM 1644 O O . LEU A 1 217 ? -4.813 -11.094 -12.434 1.00 98.19 217 LEU A O 1
ATOM 1648 N N . VAL A 1 218 ? -6.859 -10.284 -12.905 1.00 98.31 218 VAL A N 1
ATOM 1649 C CA . VAL A 1 218 ? -6.931 -10.851 -14.261 1.00 98.31 218 VAL A CA 1
ATOM 1650 C C . VAL A 1 218 ? -5.813 -10.284 -15.127 1.00 98.31 218 VAL A C 1
ATOM 1652 O O . VAL A 1 218 ? -5.062 -11.057 -15.713 1.00 98.31 218 VAL A O 1
ATOM 1655 N N . LEU A 1 219 ? -5.636 -8.959 -15.151 1.00 98.00 219 LEU A N 1
ATOM 1656 C CA . LEU A 1 219 ? -4.555 -8.330 -15.909 1.00 98.00 219 LEU A CA 1
ATOM 1657 C C . LEU A 1 219 ? -3.187 -8.869 -15.484 1.00 98.00 219 LEU A C 1
ATOM 1659 O O . LEU A 1 219 ? -2.371 -9.170 -16.347 1.00 98.00 219 LEU A O 1
ATOM 1663 N N . THR A 1 220 ? -2.948 -9.064 -14.184 1.00 96.75 220 THR A N 1
ATOM 1664 C CA . THR A 1 220 ? -1.720 -9.696 -13.686 1.00 96.75 220 THR A CA 1
ATOM 1665 C C . THR A 1 220 ? -1.559 -11.139 -14.181 1.00 96.75 220 THR A C 1
ATOM 1667 O O . THR A 1 220 ? -0.467 -11.499 -14.613 1.00 96.75 220 THR A O 1
ATOM 1670 N N . GLN A 1 221 ? -2.617 -11.957 -14.171 1.00 96.06 221 GLN A N 1
ATOM 1671 C CA . GLN A 1 221 ? -2.570 -13.355 -14.632 1.00 96.06 221 GLN A CA 1
ATOM 1672 C C . GLN A 1 221 ? -2.369 -13.498 -16.149 1.00 96.06 221 GLN A C 1
ATOM 1674 O O . GLN A 1 221 ? -1.825 -14.500 -16.605 1.00 96.06 221 GLN A O 1
ATOM 1679 N N . LEU A 1 222 ? -2.770 -12.502 -16.946 1.00 96.44 222 LEU A N 1
ATOM 1680 C CA . LEU A 1 222 ? -2.597 -12.540 -18.403 1.00 96.44 222 LEU A CA 1
ATOM 1681 C C . LEU A 1 222 ? -1.124 -12.489 -18.844 1.00 96.44 222 LEU A C 1
ATOM 1683 O O . LEU A 1 222 ? -0.806 -12.925 -19.952 1.00 96.44 222 LEU A O 1
ATOM 1687 N N . TRP A 1 223 ? -0.219 -11.983 -18.001 1.00 94.69 223 TRP A N 1
ATOM 1688 C CA . TRP A 1 223 ? 1.211 -11.917 -18.320 1.00 94.69 223 TRP A CA 1
ATOM 1689 C C . TRP A 1 223 ? 2.104 -12.655 -17.314 1.00 94.69 223 TRP A C 1
ATOM 1691 O O . TRP A 1 223 ? 3.113 -13.224 -17.722 1.00 94.69 223 TRP A O 1
ATOM 1701 N N . PHE A 1 224 ? 1.764 -12.706 -16.025 1.00 93.50 224 PHE A N 1
ATOM 1702 C CA . PHE A 1 224 ? 2.560 -13.411 -15.019 1.00 93.50 224 PHE A CA 1
ATOM 1703 C C . PHE A 1 224 ? 2.007 -14.826 -14.758 1.00 93.50 224 PHE A C 1
ATOM 1705 O O . PHE A 1 224 ? 0.805 -14.961 -14.554 1.00 93.50 224 PHE A O 1
ATOM 1712 N N . PRO A 1 225 ? 2.848 -15.881 -14.687 1.00 92.56 225 PRO A N 1
ATOM 1713 C CA . PRO A 1 225 ? 4.313 -15.865 -14.795 1.00 92.56 225 PRO A CA 1
ATOM 1714 C C . PRO A 1 225 ? 4.844 -15.981 -16.235 1.00 92.56 225 PRO A C 1
ATOM 1716 O O . PRO A 1 225 ? 6.020 -15.719 -16.477 1.00 92.56 225 PRO A O 1
ATOM 1719 N N . ASN A 1 226 ? 3.991 -16.355 -17.192 1.00 91.81 226 ASN A N 1
ATOM 1720 C CA . ASN A 1 226 ? 4.400 -16.881 -18.502 1.00 91.81 226 ASN A CA 1
ATOM 1721 C C . ASN A 1 226 ? 5.197 -15.898 -19.379 1.00 91.81 226 ASN A C 1
ATOM 1723 O O . ASN A 1 226 ? 6.073 -16.312 -20.135 1.00 91.81 226 ASN A O 1
ATOM 1727 N N . ARG A 1 227 ? 4.903 -14.599 -19.294 1.00 93.19 227 ARG A N 1
ATOM 1728 C CA . ARG A 1 227 ? 5.545 -13.525 -20.071 1.00 93.19 227 ARG A CA 1
ATOM 1729 C C . ARG A 1 227 ? 6.512 -12.682 -19.247 1.00 93.19 227 ARG A C 1
ATOM 1731 O O . ARG A 1 227 ? 7.088 -11.748 -19.793 1.00 93.19 227 ARG A O 1
ATOM 1738 N N . TYR A 1 228 ? 6.724 -12.999 -17.966 1.00 91.50 228 TYR A N 1
ATOM 1739 C CA . TYR A 1 228 ? 7.569 -12.180 -17.090 1.00 91.50 228 TYR A CA 1
ATOM 1740 C C . TYR A 1 228 ? 8.973 -11.993 -17.661 1.00 91.50 228 TYR A C 1
ATOM 1742 O O . TYR A 1 228 ? 9.461 -10.872 -17.758 1.00 91.50 228 TYR A O 1
ATOM 1750 N N . TRP A 1 229 ? 9.600 -13.086 -18.097 1.00 91.06 229 TRP A N 1
ATOM 1751 C CA . TRP A 1 229 ? 10.949 -13.035 -18.652 1.00 91.06 229 TRP A CA 1
ATOM 1752 C C . TRP A 1 229 ? 11.012 -12.337 -20.007 1.00 91.06 229 TRP A C 1
ATOM 1754 O O . TRP A 1 229 ? 11.988 -11.653 -20.265 1.00 91.06 229 TRP A O 1
ATOM 1764 N N . ARG A 1 230 ? 9.951 -12.408 -20.818 1.00 91.94 230 ARG A N 1
ATOM 1765 C CA . ARG A 1 230 ? 9.881 -11.656 -22.080 1.00 91.94 230 ARG A CA 1
ATOM 1766 C C . ARG A 1 230 ? 9.758 -10.155 -21.838 1.00 91.94 230 ARG A C 1
ATOM 1768 O O . ARG A 1 230 ? 10.377 -9.367 -22.534 1.00 91.94 230 ARG A O 1
ATOM 1775 N N . LEU A 1 231 ? 9.011 -9.738 -20.816 1.00 92.25 231 LEU A N 1
ATOM 1776 C CA . LEU A 1 231 ? 9.000 -8.336 -20.389 1.00 92.25 231 LEU A CA 1
ATOM 1777 C C . LEU A 1 231 ? 10.382 -7.906 -19.875 1.00 92.25 231 LEU A C 1
ATOM 1779 O O . LEU A 1 231 ? 10.900 -6.856 -20.239 1.00 92.25 231 LEU A O 1
ATOM 1783 N N . ALA A 1 232 ? 10.968 -8.733 -19.014 1.00 90.00 232 ALA A N 1
ATOM 1784 C CA . ALA A 1 232 ? 12.214 -8.448 -18.322 1.00 90.00 232 ALA A CA 1
ATOM 1785 C C . ALA A 1 232 ? 13.475 -8.547 -19.188 1.00 90.00 232 ALA A C 1
ATOM 1787 O O . ALA A 1 232 ? 14.501 -8.034 -18.766 1.00 90.00 232 ALA A O 1
ATOM 1788 N N . LEU A 1 233 ? 13.453 -9.235 -20.325 1.00 88.12 233 LEU A N 1
ATOM 1789 C CA . LEU A 1 233 ? 14.626 -9.395 -21.191 1.00 88.12 233 LEU A CA 1
ATOM 1790 C C . LEU A 1 233 ? 14.416 -8.695 -22.532 1.00 88.12 233 LEU A C 1
ATOM 1792 O O . LEU A 1 233 ? 15.309 -7.984 -22.981 1.00 88.12 233 LEU A O 1
ATOM 1796 N N . ASP A 1 234 ? 13.207 -8.800 -23.085 1.00 90.62 234 ASP A N 1
ATOM 1797 C CA . ASP A 1 234 ? 12.898 -8.389 -24.459 1.00 90.62 234 ASP A CA 1
ATOM 1798 C C . ASP A 1 234 ? 11.914 -7.209 -24.529 1.00 90.62 234 ASP A C 1
ATOM 1800 O O . ASP A 1 234 ? 11.463 -6.842 -25.609 1.00 90.62 234 ASP A O 1
ATOM 1804 N N . GLN A 1 235 ? 11.519 -6.652 -23.376 1.00 91.62 235 GLN A N 1
ATOM 1805 C CA . GLN A 1 235 ? 10.541 -5.565 -23.270 1.00 91.62 235 GLN A CA 1
ATOM 1806 C C . GLN A 1 235 ? 9.236 -5.878 -24.032 1.00 91.62 235 GLN A C 1
ATOM 1808 O O . GLN A 1 235 ? 8.685 -5.012 -24.704 1.00 91.62 235 GLN A O 1
ATOM 1813 N N . ASP A 1 236 ? 8.724 -7.114 -23.916 1.00 94.81 236 ASP A N 1
ATOM 1814 C CA . ASP A 1 236 ? 7.505 -7.586 -24.604 1.00 94.81 236 ASP A CA 1
ATOM 1815 C C . ASP A 1 236 ? 6.368 -6.548 -24.571 1.00 94.81 236 ASP A C 1
ATOM 1817 O O . ASP A 1 236 ? 5.913 -6.119 -23.502 1.00 94.81 236 ASP A O 1
ATOM 1821 N N . ALA A 1 237 ? 5.895 -6.157 -25.758 1.00 95.38 237 ALA A N 1
ATOM 1822 C CA . ALA A 1 237 ? 4.904 -5.097 -25.920 1.00 95.38 237 ALA A CA 1
ATOM 1823 C C . ALA A 1 237 ? 3.580 -5.425 -25.218 1.00 95.38 237 ALA A C 1
ATOM 1825 O O . ALA A 1 237 ? 3.013 -4.583 -24.521 1.00 95.38 237 ALA A O 1
ATOM 1826 N N . ILE A 1 238 ? 3.102 -6.666 -25.352 1.00 96.69 238 ILE A N 1
ATOM 1827 C CA . ILE A 1 238 ? 1.845 -7.111 -24.737 1.00 96.69 238 ILE A CA 1
ATOM 1828 C C . ILE A 1 238 ? 1.953 -7.027 -23.212 1.00 96.69 238 ILE A C 1
ATOM 1830 O O . ILE A 1 238 ? 1.085 -6.442 -22.564 1.00 96.69 238 ILE A O 1
ATOM 1834 N N . ALA A 1 239 ? 3.024 -7.571 -22.630 1.00 96.44 239 ALA A N 1
ATOM 1835 C CA . ALA A 1 239 ? 3.254 -7.491 -21.194 1.00 96.44 239 ALA A CA 1
ATOM 1836 C C . ALA A 1 239 ? 3.407 -6.037 -20.713 1.00 96.44 239 ALA A C 1
ATOM 1838 O O . ALA A 1 239 ? 2.849 -5.693 -19.673 1.00 96.44 239 ALA A O 1
ATOM 1839 N N . SER A 1 240 ? 4.079 -5.174 -21.483 1.00 96.81 240 SER A N 1
ATOM 1840 C CA . SER A 1 240 ? 4.235 -3.746 -21.168 1.00 96.81 240 SER A CA 1
ATOM 1841 C C . SER A 1 240 ? 2.880 -3.041 -21.039 1.00 96.81 240 SER A C 1
ATOM 1843 O O . SER A 1 240 ? 2.611 -2.389 -20.027 1.00 96.81 240 SER A O 1
ATOM 1845 N N . TRP A 1 241 ? 1.986 -3.235 -22.014 1.00 98.00 241 TRP A N 1
ATOM 1846 C CA . TRP A 1 241 ? 0.637 -2.662 -21.984 1.00 98.00 241 TRP A CA 1
ATOM 1847 C C . TRP A 1 241 ? -0.243 -3.258 -20.880 1.00 98.00 241 TRP A C 1
ATOM 1849 O O . TRP A 1 241 ? -0.998 -2.524 -20.243 1.00 98.00 241 TRP A O 1
ATOM 1859 N N . LEU A 1 242 ? -0.136 -4.562 -20.603 1.00 97.94 242 LEU A N 1
ATOM 1860 C CA . LEU A 1 242 ? -0.869 -5.205 -19.505 1.00 97.94 242 LEU A CA 1
ATOM 1861 C C . LEU A 1 242 ? -0.417 -4.692 -18.131 1.00 97.94 242 LEU A C 1
ATOM 1863 O O . LEU A 1 242 ? -1.261 -4.440 -17.268 1.00 97.94 242 LEU A O 1
ATOM 1867 N N . VAL A 1 243 ? 0.891 -4.508 -17.924 1.00 97.38 243 VAL A N 1
ATOM 1868 C CA . VAL A 1 243 ? 1.449 -3.920 -16.696 1.00 97.38 243 VAL A CA 1
ATOM 1869 C C . VAL A 1 243 ? 0.949 -2.490 -16.518 1.00 97.38 243 VAL A C 1
ATOM 1871 O O . VAL A 1 243 ? 0.424 -2.178 -15.449 1.00 97.38 243 VAL A O 1
ATOM 1874 N N . PHE A 1 244 ? 1.019 -1.672 -17.572 1.00 98.31 244 PHE A N 1
ATOM 1875 C CA . PHE A 1 244 ? 0.514 -0.298 -17.571 1.00 98.31 244 PHE A CA 1
ATOM 1876 C C . PHE A 1 244 ? -0.979 -0.226 -17.234 1.00 98.31 244 PHE A C 1
ATOM 1878 O O . PHE A 1 244 ? -1.379 0.464 -16.295 1.00 98.31 244 PHE A O 1
ATOM 1885 N N . ALA A 1 245 ? -1.813 -1.001 -17.935 1.00 98.56 245 ALA A N 1
ATOM 1886 C CA . ALA A 1 245 ? -3.248 -1.057 -17.675 1.00 98.56 245 ALA A CA 1
ATOM 1887 C C . ALA A 1 245 ? -3.542 -1.476 -16.228 1.00 98.56 245 ALA A C 1
ATOM 1889 O O . ALA A 1 245 ? -4.387 -0.882 -15.558 1.00 98.56 245 ALA A O 1
ATOM 1890 N N . ARG A 1 246 ? -2.816 -2.472 -15.713 1.00 98.50 246 ARG A N 1
ATOM 1891 C CA . ARG A 1 246 ? -2.984 -2.955 -14.343 1.00 98.50 246 ARG A CA 1
ATOM 1892 C C . ARG A 1 246 ? -2.603 -1.894 -13.313 1.00 98.50 246 ARG A C 1
ATOM 1894 O O . ARG A 1 246 ? -3.313 -1.762 -12.317 1.00 98.50 246 ARG A O 1
ATOM 1901 N N . ASP A 1 247 ? -1.549 -1.119 -13.540 1.00 98.50 247 ASP A N 1
ATOM 1902 C CA . ASP A 1 247 ? -1.173 -0.026 -12.638 1.00 98.50 247 ASP A CA 1
ATOM 1903 C C . ASP A 1 247 ? -2.217 1.099 -12.628 1.00 98.50 247 ASP A C 1
ATOM 1905 O O . ASP A 1 247 ? -2.586 1.579 -11.552 1.00 98.50 247 ASP A O 1
ATOM 1909 N N . LEU A 1 248 ? -2.805 1.441 -13.781 1.00 98.69 248 LEU A N 1
ATOM 1910 C CA . LEU A 1 248 ? -3.938 2.375 -13.838 1.00 98.69 248 LEU A CA 1
ATOM 1911 C C . LEU A 1 248 ? -5.163 1.850 -13.073 1.00 98.69 248 LEU A C 1
ATOM 1913 O O . LEU A 1 248 ? -5.825 2.607 -12.359 1.00 98.69 248 LEU A O 1
ATOM 1917 N N . VAL A 1 249 ? -5.449 0.549 -13.163 1.00 98.75 249 VAL A N 1
ATOM 1918 C CA . VAL A 1 249 ? -6.534 -0.094 -12.403 1.00 98.75 249 VAL A CA 1
ATOM 1919 C C . VAL A 1 249 ? -6.260 -0.049 -10.894 1.00 98.75 249 VAL A C 1
ATOM 1921 O O . VAL A 1 249 ? -7.184 0.184 -10.112 1.00 98.75 249 VAL A O 1
ATOM 1924 N N . LEU A 1 250 ? -5.007 -0.199 -10.453 1.00 98.75 250 LEU A N 1
ATOM 1925 C CA . LEU A 1 250 ? -4.644 -0.042 -9.039 1.00 98.75 250 LEU A CA 1
ATOM 1926 C C . LEU A 1 250 ? -4.805 1.405 -8.555 1.00 98.75 250 LEU A C 1
ATOM 1928 O O . LEU A 1 250 ? -5.302 1.623 -7.449 1.00 98.75 250 LEU A O 1
ATOM 1932 N N . VAL A 1 251 ? -4.472 2.400 -9.381 1.00 98.75 251 VAL A N 1
ATOM 1933 C CA . VAL A 1 251 ? -4.775 3.810 -9.079 1.00 98.75 251 VAL A CA 1
ATOM 1934 C C . VAL A 1 251 ? -6.290 4.016 -8.964 1.00 98.75 251 VAL A C 1
ATOM 1936 O O . VAL A 1 251 ? -6.760 4.610 -7.990 1.00 98.75 251 VAL A O 1
ATOM 1939 N N . ALA A 1 252 ? -7.080 3.459 -9.888 1.00 98.62 252 ALA A N 1
ATOM 1940 C CA . ALA A 1 252 ? -8.540 3.510 -9.824 1.00 98.62 252 ALA A CA 1
ATOM 1941 C C . ALA A 1 252 ? -9.091 2.860 -8.541 1.00 98.62 252 ALA A C 1
ATOM 1943 O O . ALA A 1 252 ? -10.005 3.406 -7.918 1.00 98.62 252 ALA A O 1
ATOM 1944 N N . LEU A 1 253 ? -8.505 1.747 -8.086 1.00 98.81 253 LEU A N 1
ATOM 1945 C CA . LEU A 1 253 ? -8.869 1.103 -6.822 1.00 98.81 253 LEU A CA 1
ATOM 1946 C C . LEU A 1 253 ? -8.670 2.046 -5.629 1.00 98.81 253 LEU A C 1
ATOM 1948 O O . LEU A 1 253 ? -9.563 2.163 -4.7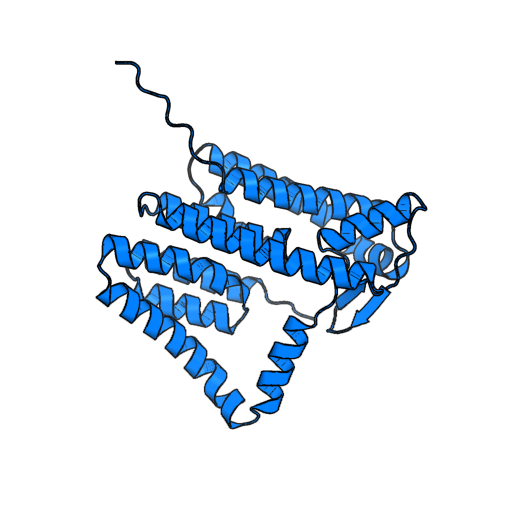83 1.00 98.81 253 LEU A O 1
ATOM 1952 N N . VAL A 1 254 ? -7.538 2.757 -5.573 1.00 98.69 254 VAL A N 1
ATOM 1953 C CA . VAL A 1 254 ? -7.281 3.760 -4.527 1.00 98.69 254 VAL A CA 1
ATOM 1954 C C . VAL A 1 254 ? -8.356 4.843 -4.552 1.00 98.69 254 VAL A C 1
ATOM 1956 O O . VAL A 1 254 ? -8.923 5.160 -3.504 1.00 98.69 254 VAL A O 1
ATOM 1959 N N . LEU A 1 255 ? -8.697 5.363 -5.733 1.00 98.12 255 LEU A N 1
ATOM 1960 C CA . LEU A 1 255 ? -9.726 6.392 -5.889 1.00 98.12 255 LEU A CA 1
ATOM 1961 C C . LEU A 1 255 ? -11.099 5.908 -5.393 1.00 98.12 255 LEU A C 1
ATOM 1963 O O . LEU A 1 255 ? -11.731 6.587 -4.580 1.00 98.12 255 LEU A O 1
ATOM 1967 N N . VAL A 1 256 ? -11.537 4.709 -5.794 1.00 97.94 256 VAL A N 1
ATOM 1968 C CA . VAL A 1 256 ? -12.818 4.117 -5.360 1.00 97.94 256 VAL A CA 1
ATOM 1969 C C . VAL A 1 256 ? -12.885 3.974 -3.835 1.00 97.94 256 VAL A C 1
ATOM 1971 O O . VAL A 1 256 ? -13.919 4.265 -3.217 1.00 97.94 256 VAL A O 1
ATOM 1974 N N . LEU A 1 257 ? -11.788 3.552 -3.202 1.00 97.94 257 LEU A N 1
ATOM 1975 C CA . LEU A 1 257 ? -11.715 3.386 -1.750 1.00 97.94 257 LEU A CA 1
ATOM 1976 C C . LEU A 1 257 ? -11.687 4.738 -1.012 1.00 97.94 257 LEU A C 1
ATOM 1978 O O . LEU A 1 257 ? -12.367 4.891 0.016 1.00 97.94 257 LEU A O 1
ATOM 1982 N N . ALA A 1 258 ? -10.954 5.717 -1.549 1.00 95.12 258 ALA A N 1
ATOM 1983 C CA . ALA A 1 258 ? -10.683 7.011 -0.924 1.00 95.12 258 ALA A CA 1
ATOM 1984 C C . ALA A 1 258 ? -11.825 8.033 -1.053 1.00 95.12 258 ALA A C 1
ATOM 1986 O O . ALA A 1 258 ? -12.013 8.838 -0.138 1.00 95.12 258 ALA A O 1
ATOM 1987 N N . MET A 1 259 ? -12.609 7.997 -2.139 1.00 89.62 259 MET A N 1
ATOM 1988 C CA . MET A 1 259 ? -13.647 9.001 -2.418 1.00 89.62 259 MET A CA 1
ATOM 1989 C C . MET A 1 259 ? -14.606 9.205 -1.226 1.00 89.62 259 MET A C 1
ATOM 1991 O O . MET A 1 259 ? -15.073 8.228 -0.631 1.00 89.62 259 MET A O 1
ATOM 1995 N N . PRO A 1 260 ? -14.979 10.439 -0.849 1.00 82.19 260 PRO A N 1
ATOM 1996 C CA . PRO A 1 260 ? -16.007 10.672 0.166 1.00 82.19 260 PRO A CA 1
ATOM 1997 C C . PRO A 1 260 ? -17.337 9.998 -0.209 1.00 82.19 260 PRO A C 1
ATOM 1999 O O . PRO A 1 260 ? -17.647 9.816 -1.386 1.00 82.19 260 PRO A O 1
ATOM 2002 N N . ARG A 1 261 ? -18.136 9.569 0.776 1.00 73.19 261 ARG A N 1
ATOM 2003 C CA . ARG A 1 261 ? -19.536 9.217 0.485 1.00 73.19 261 ARG A CA 1
ATOM 2004 C C . ARG A 1 261 ? -20.264 10.536 0.249 1.00 73.19 261 ARG A C 1
ATOM 2006 O O . ARG A 1 261 ? -20.255 11.375 1.144 1.00 73.19 261 ARG A O 1
ATOM 2013 N N . ARG A 1 262 ? -20.873 10.720 -0.926 1.00 61.22 262 ARG A N 1
ATOM 2014 C CA . ARG A 1 262 ? -21.864 11.786 -1.113 1.00 61.22 262 ARG A CA 1
ATOM 2015 C C . ARG A 1 262 ? -23.036 11.433 -0.201 1.00 61.22 262 ARG A C 1
ATOM 2017 O O . ARG A 1 262 ? -23.729 10.452 -0.454 1.00 61.22 262 ARG A O 1
ATOM 2024 N N . VAL A 1 263 ? -23.172 12.140 0.915 1.00 55.88 263 VAL A N 1
ATOM 2025 C CA . VAL A 1 263 ? -24.393 12.072 1.719 1.00 55.88 263 VAL A CA 1
ATOM 2026 C C . VAL A 1 263 ? -25.434 12.846 0.914 1.00 55.88 263 VAL A C 1
ATOM 2028 O O . VAL A 1 263 ? -25.153 13.997 0.579 1.00 55.88 263 VAL A O 1
ATOM 2031 N N . PRO A 1 264 ? -26.578 12.249 0.533 1.00 48.62 264 PRO A N 1
ATOM 2032 C CA . PRO A 1 264 ? -27.665 13.022 -0.044 1.00 48.62 264 PRO A CA 1
ATOM 2033 C C . PRO A 1 264 ? -28.022 14.108 0.968 1.00 48.62 264 PRO A C 1
ATOM 2035 O O . PRO A 1 264 ? -28.317 13.794 2.124 1.00 48.62 264 PRO A O 1
ATOM 2038 N N . THR A 1 265 ? -27.932 15.372 0.567 1.00 44.66 265 THR A N 1
ATOM 2039 C CA . THR A 1 265 ? -28.486 16.474 1.349 1.00 44.66 265 THR A CA 1
ATOM 2040 C C . THR A 1 265 ? -29.957 16.153 1.560 1.00 44.66 265 THR A C 1
ATOM 2042 O O . THR A 1 265 ? -30.713 16.097 0.592 1.00 44.66 265 THR A O 1
ATOM 2045 N N . ARG A 1 266 ? -30.356 15.870 2.804 1.00 48.16 266 ARG A N 1
ATOM 2046 C CA . ARG A 1 266 ? -31.773 15.904 3.157 1.00 48.16 266 ARG A CA 1
ATOM 2047 C C . ARG A 1 266 ? -32.193 17.356 2.963 1.00 48.16 266 ARG A C 1
ATOM 2049 O O . ARG A 1 266 ? -31.721 18.218 3.698 1.00 48.16 266 ARG A O 1
ATOM 2056 N N . SER A 1 267 ? -32.945 17.622 1.902 1.00 45.53 267 SER A N 1
ATOM 2057 C CA . SER A 1 267 ? -33.651 18.887 1.742 1.00 45.53 267 SER A CA 1
ATOM 2058 C C . SER A 1 267 ? -34.603 19.064 2.936 1.00 45.53 267 SER A C 1
ATOM 2060 O O . SER A 1 267 ? -35.150 18.050 3.385 1.00 45.53 267 SER A O 1
ATOM 2062 N N . PRO A 1 268 ? -34.699 20.287 3.489 1.00 59.69 268 PRO A N 1
ATOM 2063 C CA . PRO A 1 268 ? -35.509 20.586 4.668 1.00 59.69 268 PRO A CA 1
ATOM 2064 C C . PRO A 1 268 ? -36.993 20.283 4.454 1.00 59.69 268 PRO A C 1
ATOM 2066 O O . PRO A 1 268 ? -37.450 20.357 3.290 1.00 59.69 268 PRO A O 1
#

pLDDT: mean 94.03, std 9.57, range [39.34, 98.88]

Sequence (268 aa):
MTRFDLWPTALLVLGLAAVLAERKRTGLGVLGLAAAAKIFPVVVVPPVLVYVWRRYGRREALVCAAIFAGVVAIIFLPFVRLSPGGVWDSLHRQADRPLQIESLGSSFLLVAHQLGFWTVQLNLSHGSQNQGGSLADTLAAIQSVVQALVVIALWVAFARGPATQERLVRYSAACVAAFIAFGKVLSPQFLIWLLPLVPLVRGRRGLAASAVLAVALVLTQLWFPNRYWRLALDQDAIASWLVFARDLVLVALVLVLAMPRRVPTRSP

Solvent-accessible surface area (backbone atoms only — not comparable to full-atom values): 13763 Å² total; per-residue (Å²): 134,91,78,66,57,65,57,36,37,51,30,36,51,52,9,52,48,28,37,75,68,75,36,43,55,62,9,29,32,35,32,13,53,10,28,65,71,38,66,70,48,53,62,38,46,60,51,50,40,48,39,39,25,75,74,66,34,65,68,54,21,51,51,26,50,49,38,19,52,48,42,33,44,66,67,46,46,62,49,44,72,75,34,50,64,61,51,48,51,53,52,48,57,60,72,67,53,55,16,16,55,68,8,47,66,32,20,54,49,44,47,35,27,75,71,70,78,43,82,83,42,81,39,85,51,97,92,42,60,19,37,48,58,73,67,33,51,50,42,26,51,52,30,45,52,50,25,52,52,53,41,50,50,50,42,52,57,51,67,76,46,77,80,40,72,68,53,48,47,31,50,38,31,25,28,51,37,33,52,49,38,32,22,31,58,46,57,85,63,59,57,61,57,44,62,78,33,36,64,68,22,73,65,74,60,12,55,52,34,35,51,39,48,50,51,30,51,50,38,46,56,76,29,49,75,87,38,46,63,42,36,76,72,68,59,30,60,69,44,32,52,37,46,33,54,27,36,53,36,35,47,49,33,27,50,61,50,64,56,79,80,83,72,79,79,78,76,132

Secondary structure (DSSP, 8-state):
----THHHHHHHHHHHHHHHTT-HHHHHHHHHHHHHH-SGGGGGHHHHHHHHHHHH-HHHHHHHHHHHHHHHHHHHHHHHHH-HHHHHHHHHHHHT--EETTSHHHHHHHHHHHTTS----EEEETTEEEE-SHHHHHHHHHHHHHHHHHHHHHHHHHHTS---HHHHHHHHHHHHHHHHHT-S---GGGGGGTTTTGGGS-HHHHHHHHHHHHHHHHHHHHHTTTTHHHHHHH--HHHHHHHHHHHHHHHHHHHHHHSPP-------